Protein AF-A0A7S2JVC6-F1 (afdb_monomer)

pLDDT: mean 73.69, std 21.89, range [36.5, 98.38]

Foldseek 3Di:
DPDWDPDAKDWDFDDDVPHPDTFIWIAGQTPQFKFKAAPVRDDTDTDDHGDTHTHDAQIKIWPRPHDDPDDDPVPIDIDTHHDPCVVVVVVVCVVVVPPDPDDDDDDDDDPPDPVVVQQVVLLVVLLVLCVVPPPDALPDDPVNVCVVCVVPPSLVSHDPVSSVVSSVVVSVVRVVVVVVVVVVVVVVPPPPPPDDDDDDDDDDDDDDDDDDDDDDDDDDDDDDDDDDDDDDDDDDDDDDDDDDDDDDDDDDDDPDDDDDDDDDDDDDDDDDDDDDD

InterPro domains:
  IPR002713 FF domain [PF01846] (121-168)
  IPR002713 FF domain [PS51676] (119-173)
  IPR002713 FF domain [SM00441] (119-173)
  IPR036517 FF domain superfamily [G3DSA:1.10.10.440] (112-189)
  IPR036517 FF domain superfamily [SSF81698] (117-176)

Solvent-accessible surface area (backbone atoms only — not comparable to full-atom values): 18776 Å² total; per-residue (Å²): 129,83,87,69,56,94,51,45,66,48,81,44,81,40,62,55,94,90,48,90,58,78,40,50,22,39,25,24,64,34,84,43,44,31,18,46,20,54,66,86,70,54,78,61,42,77,53,57,72,76,40,80,37,82,57,60,65,60,18,33,37,32,40,55,56,54,72,82,76,93,63,64,77,81,76,43,47,77,48,76,41,76,62,71,58,79,59,54,57,54,54,51,46,64,69,60,62,80,77,74,88,79,89,84,92,80,90,76,94,78,75,81,70,69,53,56,63,52,52,52,52,32,50,52,50,38,52,49,52,53,68,69,38,78,83,67,48,66,84,58,49,71,70,57,49,44,70,74,41,64,82,44,70,55,55,69,66,41,56,74,66,60,51,50,54,57,47,53,56,50,35,52,50,47,52,52,53,56,57,50,60,58,51,57,64,59,65,64,70,75,74,78,82,79,88,83,87,89,89,86,82,90,83,90,82,84,88,87,83,86,80,90,81,87,80,87,87,83,91,75,89,79,80,87,80,89,77,79,83,80,90,77,90,77,91,77,86,89,77,88,74,94,71,89,72,89,73,87,74,81,84,80,88,75,88,76,85,77,78,86,80,89,78,90,85,80,89,78,79,88,78,90,80,87,81,88,132

Radius of gyration: 34.43 Å; Cα contacts (8 Å, |Δi|>4): 201; chains: 1; bounding box: 73×83×84 Å

Sequence (277 aa):
SRGVSQYHCELRVLRPNGDSSLRLCVRDLSMNGTGLKRPDGKAPVHLSKGTDMPVDDGSVLLVPMMLKVAQDTTDRSWLRIDLDGSSLEAANEAAAEGAEAAQNSAEADGGAGATEADTEKNRMKFVELLLNTREVSAGTTYDDARKLLGSAPDWHAVDETTRKECFDIFVEHLCSHESKKKKDKKKGKDKDKGKKSKGKEEEAGAPKAATLATPEPKAHQREDKKRRGRQGSRSADGGSPDRKRKREKKVARRSKSRAGRSASAGEKRRRRRSGSA

Secondary structure (DSSP, 8-state):
-----S--EEEEEE--TT----EEEEEE--SS--EEE-TT-PPPEEPPBTSEEE--TT-EEEESSS--SS--GGG-EEEE----THHHHHHHHHHHTTS------------TTHHHHHHHHHHHHHHHHHHH-TT--TT--HHHHHHHHTTSHHHHTS-HHHHHHHHHHHHHHHHHHHHHHHHHHHHHTTSSSS-----------------------------------------------------------------------------------

Mean predicted aligned error: 21.06 Å

Organism: NCBI:txid1333877

Nearest PDB structures (foldseek):
  4fqg-assembly1_A  TM=8.765E-01  e=4.883E-02  Homo sapiens
  5w7x-assembly2_A  TM=7.810E-01  e=2.073E-01  Homo sapiens
  7abg-assembly1_A4  TM=5.561E-01  e=1.534E-01  Homo sapiens
  5e50-assembly2_B  TM=5.121E-01  e=1.135E-01  Homo sapiens
  8h6e-assembly1_5D  TM=3.538E-01  e=4.750E+00  Homo sapiens

Structure (mmCIF, N/CA/C/O backbone):
data_AF-A0A7S2JVC6-F1
#
_entry.id   AF-A0A7S2JVC6-F1
#
loop_
_atom_site.group_PDB
_atom_site.id
_atom_site.type_symbol
_atom_site.label_atom_id
_atom_site.label_alt_id
_atom_site.label_comp_id
_atom_site.label_asym_id
_atom_site.label_entity_id
_atom_site.label_seq_id
_atom_site.pdbx_PDB_ins_code
_atom_site.Cartn_x
_atom_site.Cartn_y
_atom_site.Cartn_z
_atom_site.occupancy
_atom_site.B_iso_or_equiv
_atom_site.auth_seq_id
_atom_site.auth_comp_id
_atom_site.auth_asym_id
_atom_site.auth_atom_id
_atom_site.pdbx_PDB_model_num
ATOM 1 N N . SER A 1 1 ? -5.550 12.197 -31.234 1.00 54.78 1 SER A N 1
ATOM 2 C CA . SER A 1 1 ? -5.293 11.721 -29.861 1.00 54.78 1 SER A CA 1
ATOM 3 C C . SER A 1 1 ? -4.343 10.534 -29.926 1.00 54.78 1 SER A C 1
ATOM 5 O O . SER A 1 1 ? -4.472 9.705 -30.821 1.00 54.78 1 SER A O 1
ATOM 7 N N . ARG A 1 2 ? -3.333 10.464 -29.050 1.00 59.53 2 ARG A N 1
ATOM 8 C CA . ARG A 1 2 ? -2.547 9.231 -28.882 1.00 59.53 2 ARG A CA 1
ATOM 9 C C . ARG A 1 2 ? -3.472 8.243 -28.170 1.00 59.53 2 ARG A C 1
ATOM 11 O O . ARG A 1 2 ? -3.988 8.583 -27.113 1.00 59.53 2 ARG A O 1
ATOM 18 N N . GLY A 1 3 ? -3.778 7.113 -28.806 1.00 63.97 3 GLY A N 1
ATOM 19 C CA . GLY A 1 3 ? -4.762 6.145 -28.317 1.00 63.97 3 GLY A CA 1
ATOM 20 C C . GLY A 1 3 ? -4.268 5.435 -27.061 1.00 63.97 3 GLY A C 1
ATOM 21 O O . GLY A 1 3 ? -3.694 4.353 -27.149 1.00 63.97 3 GLY A O 1
ATOM 22 N N . VAL A 1 4 ? -4.438 6.073 -25.906 1.00 67.25 4 VAL A N 1
ATOM 23 C CA . VAL A 1 4 ? -4.337 5.408 -24.608 1.00 67.25 4 VAL A CA 1
ATOM 24 C C . VAL A 1 4 ? -5.678 4.729 -24.378 1.00 67.25 4 VAL A C 1
ATOM 26 O O . VAL A 1 4 ? -6.728 5.354 -24.531 1.00 67.25 4 VAL A O 1
ATOM 29 N N . SER A 1 5 ? -5.641 3.430 -24.097 1.00 83.88 5 SER A N 1
ATOM 30 C CA . SER A 1 5 ? -6.852 2.678 -23.792 1.00 83.88 5 SER A CA 1
ATOM 31 C C . SER A 1 5 ? -7.403 3.192 -22.465 1.00 83.88 5 SER A C 1
ATOM 33 O O . SER A 1 5 ? -6.656 3.287 -21.499 1.00 83.88 5 SER A O 1
ATOM 35 N N . GLN A 1 6 ? -8.692 3.524 -22.397 1.00 88.62 6 GLN A N 1
ATOM 36 C CA . GLN A 1 6 ? -9.320 3.908 -21.126 1.00 88.62 6 GLN A CA 1
ATOM 37 C C . GLN A 1 6 ? -9.323 2.735 -20.135 1.00 88.62 6 GLN A C 1
ATOM 39 O O . GLN A 1 6 ? -9.173 2.927 -18.933 1.00 88.62 6 GLN A O 1
ATOM 44 N N . TYR A 1 7 ? -9.437 1.518 -20.668 1.00 93.75 7 TYR A N 1
ATOM 45 C CA . TYR A 1 7 ? -9.392 0.269 -19.921 1.00 93.75 7 TYR A CA 1
ATOM 46 C C . TYR A 1 7 ? -8.221 -0.567 -20.419 1.00 93.75 7 TYR A C 1
ATOM 48 O O . TYR A 1 7 ? -8.067 -0.774 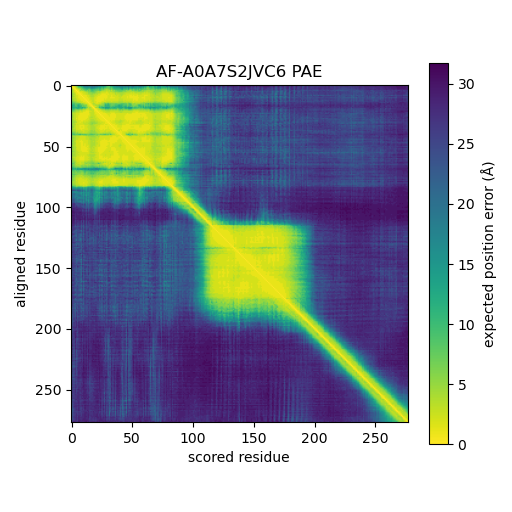-21.629 1.00 93.75 7 TYR A O 1
ATOM 56 N N . HIS A 1 8 ? -7.384 -1.024 -19.491 1.00 95.25 8 HIS A N 1
ATOM 57 C CA . HIS A 1 8 ? -6.208 -1.824 -19.816 1.00 95.25 8 HIS A CA 1
ATOM 58 C C . HIS A 1 8 ? -6.402 -3.296 -19.492 1.00 95.25 8 HIS A C 1
ATOM 60 O O . HIS A 1 8 ? -6.197 -4.144 -20.355 1.00 95.25 8 HIS A O 1
ATOM 66 N N . CYS A 1 9 ? -6.859 -3.595 -18.286 1.00 97.44 9 CYS A N 1
ATOM 67 C CA . CYS A 1 9 ? -7.163 -4.948 -17.867 1.00 97.44 9 CYS A CA 1
ATOM 68 C C . CYS A 1 9 ? -8.361 -4.965 -16.918 1.00 97.44 9 CYS A C 1
ATOM 70 O O . CYS A 1 9 ? -8.701 -3.948 -16.315 1.00 97.44 9 CYS A O 1
ATOM 72 N N . GLU A 1 10 ? -8.978 -6.131 -16.795 1.00 97.62 10 GLU A N 1
ATOM 73 C CA . GLU A 1 10 ? -10.044 -6.440 -15.844 1.00 97.62 10 GLU A CA 1
ATOM 74 C C . GLU A 1 10 ? -9.542 -7.542 -14.903 1.00 97.62 10 GLU A C 1
ATOM 76 O O . GLU A 1 10 ? -8.939 -8.513 -15.366 1.00 97.62 10 GLU A O 1
ATOM 81 N N . LEU A 1 11 ? -9.769 -7.391 -13.597 1.00 97.75 11 LEU A N 1
ATOM 82 C CA . LEU A 1 11 ? -9.528 -8.436 -12.601 1.00 97.75 11 LEU A CA 1
ATOM 83 C C . LEU A 1 11 ? -10.856 -9.121 -12.285 1.00 97.75 11 LEU A C 1
ATOM 85 O O . LEU A 1 11 ? -11.846 -8.451 -11.997 1.00 97.75 11 LEU A O 1
ATOM 89 N N . ARG A 1 12 ? -10.883 -10.449 -12.363 1.00 97.12 12 ARG A N 1
ATOM 90 C CA . ARG A 1 12 ? -12.093 -11.262 -12.212 1.00 97.12 12 ARG A CA 1
ATOM 91 C C . ARG A 1 12 ? -11.812 -12.392 -11.243 1.00 97.12 12 ARG A C 1
ATOM 93 O O . ARG A 1 12 ? -10.822 -13.096 -11.401 1.00 97.12 12 ARG A O 1
ATOM 100 N N . VAL A 1 13 ? -12.695 -12.600 -10.278 1.00 95.44 13 VAL A N 1
ATOM 101 C CA . VAL A 1 13 ? -12.672 -13.811 -9.455 1.00 95.44 13 VAL A CA 1
ATOM 102 C C . VAL A 1 13 ? -13.536 -14.850 -10.158 1.00 95.44 13 VAL A C 1
ATOM 104 O O . VAL A 1 13 ? -14.727 -14.625 -10.368 1.00 95.44 13 VAL A O 1
ATOM 107 N N . LEU A 1 14 ? -12.931 -15.958 -10.573 1.00 94.88 14 LEU A N 1
ATOM 108 C CA . LEU A 1 14 ? -13.610 -17.044 -11.273 1.00 94.88 14 LEU A CA 1
ATOM 109 C C . LEU A 1 14 ? -13.584 -18.312 -10.422 1.00 94.88 14 LEU A C 1
ATOM 111 O O . LEU A 1 14 ? -12.607 -18.584 -9.728 1.00 94.88 14 LEU A O 1
ATOM 115 N N . ARG A 1 15 ? -14.657 -19.100 -10.516 1.00 93.75 15 ARG A N 1
ATOM 116 C CA . ARG A 1 15 ? -14.677 -20.503 -10.092 1.00 93.75 15 ARG A CA 1
ATOM 117 C C . ARG A 1 15 ? -14.423 -21.345 -11.339 1.00 93.75 15 ARG A C 1
ATOM 119 O O . ARG A 1 15 ? -15.280 -21.329 -12.228 1.00 93.75 15 ARG A O 1
ATOM 126 N N . PRO A 1 16 ? -13.259 -21.997 -11.481 1.00 85.62 16 PRO A N 1
ATOM 127 C CA . PRO A 1 16 ? -13.046 -22.944 -12.567 1.00 85.62 16 PRO A CA 1
ATOM 128 C C . PRO A 1 16 ? -14.143 -24.012 -12.509 1.00 85.62 16 PRO A C 1
ATOM 130 O O . PRO A 1 16 ? -14.53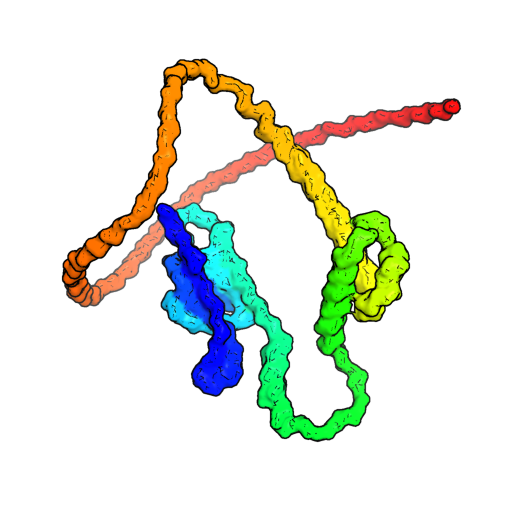9 -24.428 -11.424 1.00 85.62 16 PRO A O 1
ATOM 133 N N . ASN A 1 17 ? -14.682 -24.418 -13.660 1.00 83.38 17 ASN A N 1
ATOM 134 C CA . ASN A 1 17 ? -15.812 -25.346 -13.721 1.00 83.38 17 ASN A CA 1
ATOM 135 C C . ASN A 1 17 ? -15.504 -26.649 -12.960 1.00 83.38 17 ASN A C 1
ATOM 137 O O . ASN A 1 17 ? -14.781 -27.497 -13.474 1.00 83.38 17 ASN A O 1
ATOM 141 N N . GLY A 1 18 ? -16.084 -26.801 -11.767 1.00 79.12 18 GLY A N 1
ATOM 142 C CA . GLY A 1 18 ? -15.952 -27.994 -10.925 1.00 79.12 18 GLY A CA 1
ATOM 143 C C . GLY A 1 18 ? -15.024 -27.841 -9.720 1.00 79.12 18 GLY A C 1
ATOM 144 O O . GLY A 1 18 ? -15.129 -28.650 -8.804 1.00 79.12 18 GLY A O 1
ATOM 145 N N . ASP A 1 19 ? -14.201 -26.792 -9.665 1.00 78.62 19 ASP A N 1
ATOM 146 C CA . ASP A 1 19 ? -13.378 -26.507 -8.491 1.00 78.62 19 ASP A CA 1
ATOM 147 C C . ASP A 1 19 ? -14.115 -25.557 -7.541 1.00 78.62 19 ASP A C 1
ATOM 149 O O . ASP A 1 19 ? -14.641 -24.511 -7.935 1.00 78.62 19 ASP A O 1
ATOM 153 N N . SER A 1 20 ? -14.126 -25.906 -6.255 1.00 82.12 20 SER A N 1
ATOM 154 C CA . SER A 1 20 ? -14.607 -25.033 -5.177 1.00 82.12 20 SER A CA 1
ATOM 155 C C . SER A 1 20 ? -13.683 -23.834 -4.935 1.00 82.12 20 SER A C 1
ATOM 157 O O . SER A 1 20 ? -14.096 -22.861 -4.302 1.00 82.12 20 SER A O 1
ATOM 159 N N . SER A 1 21 ? -12.452 -23.872 -5.457 1.00 87.81 21 SER A N 1
ATOM 160 C CA . SER A 1 21 ? -11.462 -22.820 -5.250 1.00 87.81 21 SER A CA 1
ATOM 161 C C . SER A 1 21 ? -11.773 -21.569 -6.081 1.00 87.81 21 SER A C 1
ATOM 163 O O . SER A 1 21 ? -11.959 -21.601 -7.300 1.00 87.81 21 SER A O 1
ATOM 165 N N . LEU A 1 22 ? -11.837 -20.425 -5.398 1.00 91.06 22 LEU A N 1
ATOM 166 C CA . LEU A 1 22 ? -11.884 -19.118 -6.044 1.00 91.06 22 LEU A CA 1
ATOM 167 C C . LEU A 1 22 ? -10.492 -18.792 -6.584 1.00 91.06 22 LEU A C 1
ATOM 169 O O . LEU A 1 22 ? -9.511 -18.849 -5.846 1.00 91.06 22 LEU A O 1
ATOM 173 N N . ARG A 1 23 ? -10.405 -18.400 -7.856 1.00 93.19 23 ARG A N 1
ATOM 174 C CA . ARG A 1 23 ? -9.146 -17.975 -8.471 1.00 93.19 23 ARG A CA 1
ATOM 175 C C . ARG A 1 23 ? -9.254 -16.560 -9.010 1.00 93.19 23 ARG A C 1
ATOM 177 O O . ARG A 1 23 ? -10.198 -16.237 -9.733 1.00 93.19 23 ARG A O 1
ATOM 184 N N . LEU A 1 24 ? -8.272 -15.720 -8.687 1.00 95.75 24 LEU A N 1
ATOM 185 C CA . LEU A 1 24 ? -8.139 -14.413 -9.315 1.00 95.75 24 LEU A CA 1
ATOM 186 C C . LEU A 1 24 ? -7.552 -14.579 -10.721 1.00 95.75 24 LEU A C 1
ATOM 188 O O . LEU A 1 24 ? -6.507 -15.202 -10.913 1.00 95.75 24 LEU A O 1
ATOM 192 N N . CYS A 1 25 ? -8.225 -13.990 -11.700 1.00 97.31 25 CYS A N 1
ATOM 193 C CA . CYS A 1 25 ? -7.803 -13.942 -13.086 1.00 97.31 25 CYS A CA 1
ATOM 194 C C . CYS A 1 25 ? -7.683 -12.493 -13.568 1.00 97.31 25 CYS A C 1
ATOM 196 O O . CYS A 1 25 ? -8.429 -11.614 -13.142 1.00 97.31 25 CYS A O 1
ATOM 198 N N . VAL A 1 26 ? -6.775 -12.250 -14.509 1.00 98.00 26 VAL A N 1
ATOM 199 C CA . VAL A 1 26 ? -6.609 -10.982 -15.220 1.00 98.00 26 VAL A CA 1
ATOM 200 C C . VAL A 1 26 ? -6.939 -11.159 -16.698 1.00 98.00 26 VAL A C 1
ATOM 202 O O . VAL A 1 26 ? -6.480 -12.100 -17.340 1.00 98.00 26 VAL A O 1
ATOM 205 N N . ARG A 1 27 ? -7.708 -10.233 -17.265 1.00 98.38 27 ARG A N 1
ATOM 206 C CA . ARG A 1 27 ? -8.061 -10.206 -18.687 1.00 98.38 27 ARG A CA 1
ATOM 207 C C . ARG A 1 27 ? -7.552 -8.924 -19.325 1.00 98.38 27 ARG A C 1
ATOM 209 O O . ARG A 1 27 ? -7.905 -7.835 -18.882 1.00 98.38 27 ARG A O 1
ATOM 216 N N . ASP A 1 28 ? -6.748 -9.031 -20.381 1.00 98.06 28 ASP A N 1
ATOM 217 C CA . ASP A 1 28 ? -6.278 -7.856 -21.125 1.00 98.06 28 ASP A CA 1
ATOM 218 C C . ASP A 1 28 ? -7.376 -7.309 -22.048 1.00 98.06 28 ASP A C 1
ATOM 220 O O . ASP A 1 28 ? -7.924 -8.028 -22.887 1.00 98.06 28 ASP A O 1
ATOM 224 N N . LEU A 1 29 ? -7.670 -6.017 -21.914 1.00 97.06 29 LEU A N 1
ATOM 225 C CA . LEU A 1 29 ? -8.600 -5.260 -22.757 1.00 97.06 29 LEU A CA 1
ATOM 226 C C . LEU A 1 29 ? -7.873 -4.184 -23.580 1.00 97.06 29 LEU A C 1
ATOM 228 O O . LEU A 1 29 ? -8.454 -3.590 -24.496 1.00 97.06 29 LEU A O 1
ATOM 232 N N . SER A 1 30 ? -6.596 -3.944 -23.279 1.00 94.88 30 SER A N 1
ATOM 233 C CA . SER A 1 30 ? -5.837 -2.818 -23.797 1.00 94.88 30 SER A CA 1
ATOM 234 C C . SER A 1 30 ? -5.589 -2.904 -25.309 1.00 94.88 30 SER A C 1
ATOM 236 O O . SER A 1 30 ? -5.682 -3.953 -25.956 1.00 94.88 30 SER A O 1
ATOM 238 N N . MET A 1 31 ? -5.280 -1.758 -25.918 1.00 92.56 31 MET A N 1
ATOM 239 C CA . MET A 1 31 ? -4.762 -1.705 -27.292 1.00 92.56 31 MET A CA 1
ATOM 240 C C . MET A 1 31 ? -3.241 -1.905 -27.364 1.00 92.56 31 MET A C 1
ATOM 242 O O . MET A 1 31 ? -2.732 -2.304 -28.406 1.00 92.56 31 MET A O 1
ATOM 246 N N . ASN A 1 32 ? -2.526 -1.615 -26.273 1.00 92.94 32 ASN A N 1
ATOM 247 C CA . ASN A 1 32 ? -1.059 -1.591 -26.212 1.00 92.94 32 ASN A CA 1
ATOM 248 C C . ASN A 1 32 ? -0.467 -2.783 -25.434 1.00 92.94 32 ASN A C 1
ATOM 250 O O . ASN A 1 32 ? 0.715 -2.768 -25.092 1.00 92.94 32 ASN A O 1
ATOM 254 N N . GLY A 1 33 ? -1.279 -3.797 -25.151 1.00 95.38 33 GLY A N 1
ATOM 255 C CA . GLY A 1 33 ? -0.901 -4.970 -24.373 1.00 95.38 33 GLY A CA 1
ATOM 256 C C . GLY A 1 33 ? -0.793 -4.704 -22.870 1.00 95.38 33 GLY A C 1
ATOM 257 O O . GLY A 1 33 ? -0.401 -3.618 -22.421 1.00 95.38 33 GLY A O 1
ATOM 258 N N . THR A 1 34 ? -1.088 -5.748 -22.103 1.00 97.50 34 THR A N 1
ATOM 259 C CA . THR A 1 34 ? -0.829 -5.841 -20.663 1.00 97.50 34 THR A CA 1
ATOM 260 C C . THR A 1 34 ? 0.209 -6.935 -20.426 1.00 97.50 34 THR A C 1
ATOM 262 O O . THR A 1 34 ? 0.103 -8.027 -20.986 1.00 97.50 34 THR A O 1
ATOM 265 N N . GLY A 1 35 ? 1.231 -6.641 -19.622 1.00 97.62 35 GLY A N 1
ATOM 266 C CA . GLY A 1 35 ? 2.239 -7.619 -19.219 1.00 97.62 35 GLY A CA 1
ATOM 267 C C . GLY A 1 35 ? 1.935 -8.182 -17.836 1.00 97.62 35 GLY A C 1
ATOM 268 O O . GLY A 1 35 ? 1.530 -7.429 -16.957 1.00 97.62 35 GLY A O 1
ATOM 269 N N . LEU A 1 36 ? 2.175 -9.472 -17.623 1.00 97.94 36 LEU A N 1
ATOM 270 C CA . LEU A 1 36 ? 2.101 -10.131 -16.319 1.00 97.94 36 LEU A CA 1
ATOM 271 C C . LEU A 1 36 ? 3.488 -10.659 -15.948 1.00 97.94 36 LEU A C 1
ATOM 273 O O . LEU A 1 36 ? 4.041 -11.523 -16.629 1.00 97.94 36 LEU A O 1
ATOM 277 N N . LYS A 1 37 ? 4.060 -10.130 -14.870 1.00 97.81 37 LYS A N 1
ATOM 278 C CA . LYS A 1 37 ? 5.278 -10.641 -14.247 1.00 97.81 37 LYS A CA 1
ATOM 279 C C . LYS A 1 37 ? 4.891 -11.567 -13.101 1.00 97.81 37 LYS A C 1
ATOM 281 O O . LYS A 1 37 ? 4.226 -11.132 -12.166 1.00 97.81 37 LYS A O 1
ATOM 286 N N . ARG A 1 38 ? 5.317 -12.824 -13.184 1.00 96.56 38 ARG A N 1
ATOM 287 C CA . ARG A 1 38 ? 5.120 -13.819 -12.126 1.00 96.56 38 ARG A CA 1
ATOM 288 C C . ARG A 1 38 ? 6.097 -13.588 -10.961 1.00 96.56 38 ARG A C 1
ATOM 290 O O . ARG A 1 38 ? 7.141 -12.955 -11.165 1.00 96.56 38 ARG A O 1
ATOM 297 N N . PRO A 1 39 ? 5.795 -14.119 -9.763 1.00 94.50 39 PRO A N 1
ATOM 298 C CA . PRO A 1 39 ? 6.681 -14.026 -8.598 1.00 94.50 39 PRO A CA 1
ATOM 299 C C . PRO A 1 39 ? 8.045 -14.705 -8.814 1.00 94.50 39 PRO A C 1
ATOM 301 O O . PRO A 1 39 ? 9.009 -14.376 -8.132 1.00 94.50 39 PRO A O 1
ATOM 304 N N . ASP A 1 40 ? 8.174 -15.572 -9.827 1.00 93.75 40 ASP A N 1
ATOM 305 C CA . ASP A 1 40 ? 9.438 -16.205 -10.237 1.00 93.75 40 ASP A CA 1
ATOM 306 C C . ASP A 1 40 ? 10.515 -15.221 -10.741 1.00 93.75 40 ASP A C 1
ATOM 308 O O . ASP A 1 40 ? 11.625 -15.625 -11.092 1.00 93.75 40 ASP A O 1
ATOM 312 N N . GLY A 1 41 ? 10.197 -13.925 -10.802 1.00 87.56 41 GLY A N 1
ATOM 313 C CA . GLY A 1 41 ? 11.139 -12.862 -11.120 1.00 87.56 41 GLY A CA 1
ATOM 314 C C . GLY A 1 41 ? 11.460 -12.734 -12.608 1.00 87.56 41 GLY A C 1
ATOM 315 O O . GLY A 1 41 ? 12.247 -11.855 -12.973 1.00 87.56 41 GLY A O 1
ATOM 316 N N . LYS A 1 42 ? 10.842 -13.543 -13.481 1.00 93.19 42 LYS A N 1
ATOM 317 C CA . LYS A 1 42 ? 11.079 -13.493 -14.930 1.00 93.19 42 LYS A CA 1
ATOM 318 C C . LYS A 1 42 ? 10.571 -12.189 -15.552 1.00 93.19 42 LYS A C 1
ATOM 320 O O . LYS A 1 42 ? 9.861 -11.396 -14.934 1.00 93.19 42 LYS A O 1
ATOM 325 N N . ALA A 1 43 ? 10.975 -11.926 -16.795 1.00 95.19 43 ALA A N 1
ATOM 326 C CA . ALA A 1 43 ? 10.476 -10.773 -17.539 1.00 95.19 43 ALA A CA 1
ATOM 327 C C . ALA A 1 43 ? 8.940 -10.853 -17.713 1.00 95.19 43 ALA A C 1
ATOM 329 O O . ALA A 1 43 ? 8.417 -11.959 -17.864 1.00 95.19 43 ALA A O 1
ATOM 330 N N . PRO A 1 44 ? 8.214 -9.715 -17.718 1.00 96.94 44 PRO A N 1
ATOM 331 C CA . PRO A 1 44 ? 6.765 -9.713 -17.910 1.00 96.94 44 PRO A CA 1
ATOM 332 C C . PRO A 1 44 ? 6.353 -10.409 -19.214 1.00 96.94 44 PRO A C 1
ATOM 334 O O . PRO A 1 44 ? 6.885 -10.098 -20.283 1.00 96.94 44 PRO A O 1
ATOM 337 N N . VAL A 1 45 ? 5.380 -11.314 -19.127 1.00 97.31 45 VAL A N 1
ATOM 338 C CA . VAL A 1 45 ? 4.810 -12.048 -20.263 1.00 97.31 45 VAL A CA 1
ATOM 339 C C . VAL A 1 45 ? 3.600 -11.291 -20.802 1.00 97.31 45 VAL A C 1
ATOM 341 O O . VAL A 1 45 ? 2.773 -10.813 -20.031 1.00 97.31 45 VAL A O 1
ATOM 344 N N . HIS A 1 46 ? 3.487 -11.171 -22.125 1.00 97.69 46 HIS A N 1
ATOM 345 C CA . HIS A 1 46 ? 2.352 -10.506 -22.765 1.00 97.69 46 HIS A CA 1
ATOM 346 C C . HIS A 1 46 ? 1.082 -11.351 -22.626 1.00 97.69 46 HIS A C 1
ATOM 348 O O . HIS A 1 46 ? 1.070 -12.518 -23.019 1.00 97.69 46 HIS A O 1
ATOM 354 N N . LEU A 1 47 ? 0.011 -10.763 -22.094 1.00 97.75 47 LEU A N 1
ATOM 355 C CA . LEU A 1 47 ? -1.278 -11.437 -21.964 1.00 97.75 47 LEU A CA 1
ATOM 356 C C . LEU A 1 47 ? -2.009 -11.513 -23.308 1.00 97.75 47 LEU A C 1
ATOM 358 O O . LEU A 1 47 ? -1.923 -10.611 -24.141 1.00 97.75 47 LEU A O 1
ATOM 362 N N . SER A 1 48 ? -2.757 -12.594 -23.522 1.00 97.62 48 SER A N 1
ATOM 363 C CA . SER A 1 48 ? -3.637 -12.706 -24.688 1.00 97.62 48 SER A CA 1
ATOM 364 C C . SER A 1 48 ? -4.895 -11.866 -24.470 1.00 97.62 48 SER A C 1
ATOM 366 O O . SER A 1 48 ? -5.577 -12.003 -23.453 1.00 97.62 48 SER A O 1
ATOM 368 N N . LYS A 1 49 ? -5.219 -10.998 -25.433 1.00 97.31 49 LYS A N 1
ATOM 369 C CA . LYS A 1 49 ? -6.372 -10.095 -25.339 1.00 97.31 49 LYS A CA 1
ATOM 370 C C . LYS A 1 49 ? -7.680 -10.875 -25.173 1.00 97.31 49 LYS A C 1
ATOM 372 O O . LYS A 1 49 ? -7.946 -11.811 -25.922 1.00 97.31 49 LYS A O 1
ATOM 377 N N . GLY A 1 50 ? -8.503 -10.470 -24.207 1.00 97.31 50 GLY A N 1
ATOM 378 C CA . GLY A 1 50 ? -9.816 -11.062 -23.932 1.00 97.31 50 GLY A CA 1
ATOM 379 C C . GLY A 1 50 ? -9.794 -12.453 -23.286 1.00 97.31 50 GLY A C 1
ATOM 380 O O . GLY A 1 50 ? -10.861 -13.019 -23.071 1.00 97.31 50 GLY A O 1
ATOM 381 N N . THR A 1 51 ? -8.618 -12.998 -22.965 1.00 98.00 51 THR A N 1
ATOM 382 C CA . THR A 1 51 ? -8.472 -14.318 -22.330 1.00 98.00 51 THR A CA 1
ATOM 383 C C . THR A 1 51 ? -8.199 -14.164 -20.836 1.00 98.00 51 THR A C 1
ATOM 385 O O . THR A 1 51 ? -7.413 -13.302 -20.447 1.00 98.00 51 THR A O 1
ATOM 388 N N . ASP A 1 52 ? -8.829 -14.997 -20.003 1.00 97.56 52 ASP A N 1
ATOM 389 C CA . ASP A 1 52 ? -8.621 -14.981 -18.551 1.00 97.56 52 ASP A CA 1
ATOM 390 C C . ASP A 1 52 ? -7.298 -15.680 -18.164 1.00 97.56 52 ASP A C 1
ATOM 392 O O . ASP A 1 52 ? -7.132 -16.892 -18.279 1.00 97.56 52 ASP A O 1
ATOM 396 N N . MET A 1 53 ? -6.351 -14.848 -17.736 1.00 97.44 53 MET A N 1
ATOM 397 C CA . MET A 1 53 ? -5.074 -15.069 -17.048 1.00 97.44 53 MET A CA 1
ATOM 398 C C . MET A 1 53 ? -5.123 -15.493 -15.576 1.00 97.44 53 MET A C 1
ATOM 400 O O . MET A 1 53 ? -5.276 -14.557 -14.805 1.00 97.44 53 MET A O 1
ATOM 404 N N . PRO A 1 54 ? -4.966 -16.746 -15.094 1.00 96.25 54 PRO A N 1
ATOM 405 C CA . PRO A 1 54 ? -4.780 -16.953 -13.654 1.00 96.25 54 PRO A CA 1
ATOM 406 C C . PRO A 1 54 ? -3.593 -16.133 -13.131 1.00 96.25 54 PRO A C 1
ATOM 408 O O . PRO A 1 54 ? -2.536 -16.079 -13.770 1.00 96.25 54 PRO A O 1
ATOM 411 N N . VAL A 1 55 ? -3.800 -15.484 -11.988 1.00 96.56 55 VAL A N 1
ATOM 412 C CA . VAL A 1 55 ? -2.815 -14.640 -11.309 1.00 96.56 55 VAL A CA 1
ATOM 413 C C . VAL A 1 55 ? -2.413 -15.308 -10.003 1.00 96.56 55 VAL A C 1
ATOM 415 O O . VAL A 1 55 ? -3.275 -15.672 -9.207 1.00 96.56 55 VAL A O 1
ATOM 418 N N . ASP A 1 56 ? -1.108 -15.448 -9.798 1.00 95.44 56 ASP A N 1
ATOM 419 C CA . ASP A 1 56 ? -0.538 -15.963 -8.555 1.00 95.44 56 ASP A CA 1
ATOM 420 C C . ASP A 1 56 ? -0.261 -14.806 -7.581 1.00 95.44 56 ASP A C 1
ATOM 422 O O . ASP A 1 56 ? -0.070 -13.662 -8.013 1.00 95.44 56 ASP A O 1
ATOM 426 N N . ASP A 1 57 ? -0.197 -15.099 -6.284 1.00 94.50 57 ASP A N 1
ATOM 427 C CA . ASP A 1 57 ? 0.198 -14.118 -5.271 1.00 94.50 57 ASP A CA 1
ATOM 428 C C . ASP A 1 57 ? 1.589 -13.513 -5.561 1.00 94.50 57 ASP A C 1
ATOM 430 O O . ASP A 1 57 ? 2.476 -14.159 -6.130 1.00 94.50 57 ASP A O 1
ATOM 434 N N . GLY A 1 58 ? 1.757 -12.230 -5.244 1.00 94.94 58 GLY A N 1
ATOM 435 C CA . GLY A 1 58 ? 2.964 -11.454 -5.524 1.00 94.94 58 GLY A CA 1
ATOM 436 C C . GLY A 1 58 ? 3.200 -11.137 -7.008 1.00 94.94 58 GLY A C 1
ATOM 437 O O . GLY A 1 58 ? 4.258 -10.608 -7.369 1.00 94.94 58 GLY A O 1
ATOM 438 N N . SER A 1 59 ? 2.252 -11.446 -7.898 1.00 97.50 59 SER A N 1
ATOM 439 C CA . SER A 1 59 ? 2.354 -11.095 -9.319 1.00 97.50 59 SER A CA 1
ATOM 440 C C . SER A 1 59 ? 2.323 -9.579 -9.541 1.00 97.50 59 SER A C 1
ATOM 442 O O . SER A 1 59 ? 1.715 -8.822 -8.787 1.00 97.50 59 SER A O 1
ATOM 444 N N . VAL A 1 60 ? 2.944 -9.109 -10.628 1.00 97.81 60 VAL A N 1
ATOM 445 C CA . VAL A 1 60 ? 2.980 -7.682 -10.984 1.00 97.81 60 VAL A CA 1
ATOM 446 C C . VAL A 1 60 ? 2.496 -7.460 -12.415 1.00 97.81 60 VAL A C 1
ATOM 448 O O . VAL A 1 60 ? 3.049 -8.016 -13.364 1.00 97.81 60 VAL A O 1
ATOM 451 N N . LEU A 1 61 ? 1.491 -6.606 -12.595 1.00 97.88 61 LEU A N 1
ATOM 452 C CA . LEU A 1 61 ? 1.000 -6.180 -13.903 1.00 97.88 61 LEU A CA 1
ATOM 453 C C . LEU A 1 61 ? 1.783 -4.971 -14.417 1.00 97.88 61 LEU A C 1
ATOM 455 O O . LEU A 1 61 ? 2.033 -4.020 -13.680 1.00 97.88 61 LEU A O 1
ATOM 459 N N . LEU A 1 62 ? 2.130 -4.993 -15.703 1.00 97.00 62 LEU A N 1
ATOM 460 C CA . LEU A 1 62 ? 2.804 -3.916 -16.423 1.00 97.00 62 LEU A CA 1
ATOM 461 C C . LEU A 1 62 ? 1.859 -3.288 -17.451 1.00 97.00 62 LEU A C 1
ATOM 463 O O . LEU A 1 62 ? 1.437 -3.960 -18.398 1.00 97.00 62 LEU A O 1
ATOM 467 N N . VAL A 1 63 ? 1.581 -1.989 -17.303 1.00 95.19 63 VAL A N 1
ATOM 468 C CA . VAL A 1 63 ? 0.564 -1.281 -18.091 1.00 95.19 63 VAL A CA 1
ATOM 469 C C . VAL A 1 63 ? 1.039 0.123 -18.516 1.00 95.19 63 VAL A C 1
ATOM 471 O O . VAL A 1 63 ? 1.436 0.900 -17.653 1.00 95.19 63 VAL A O 1
ATOM 474 N N . PRO A 1 64 ? 0.954 0.512 -19.808 1.00 92.81 64 PRO A N 1
ATOM 475 C CA . PRO A 1 64 ? 0.901 -0.359 -20.985 1.00 92.81 64 PRO A CA 1
ATOM 476 C C . PRO A 1 64 ? 2.213 -1.134 -21.168 1.00 92.81 64 PRO A C 1
ATOM 478 O O . PRO A 1 64 ? 3.299 -0.636 -20.865 1.00 92.81 64 PRO A O 1
ATOM 481 N N . MET A 1 65 ? 2.133 -2.335 -21.739 1.00 91.69 65 MET A N 1
ATOM 482 C CA . MET A 1 65 ? 3.325 -3.139 -22.015 1.00 91.69 65 MET A CA 1
ATOM 483 C C . MET A 1 65 ? 4.124 -2.599 -23.209 1.00 91.69 65 MET A C 1
ATOM 485 O O . MET A 1 65 ? 5.354 -2.496 -23.148 1.00 91.69 65 MET A O 1
ATOM 489 N N . MET A 1 66 ? 3.439 -2.229 -24.293 1.00 88.62 66 MET A N 1
ATOM 490 C CA . MET A 1 66 ? 4.055 -1.666 -25.493 1.00 88.62 66 MET A CA 1
ATOM 491 C C . MET A 1 66 ? 3.927 -0.145 -25.499 1.00 88.62 66 MET A C 1
ATOM 493 O O . MET A 1 66 ? 2.834 0.414 -25.457 1.00 88.62 66 MET A O 1
ATOM 497 N N . LEU A 1 67 ? 5.064 0.537 -25.605 1.00 86.69 67 LEU A N 1
ATOM 498 C CA . LEU A 1 67 ? 5.109 1.982 -25.793 1.00 86.69 67 LEU A CA 1
ATOM 499 C C . LEU A 1 67 ? 5.317 2.286 -27.272 1.00 86.69 67 LEU A C 1
ATOM 501 O O . LEU A 1 67 ? 6.229 1.750 -27.906 1.00 86.69 67 LEU A O 1
ATOM 505 N N . LYS A 1 68 ? 4.487 3.161 -27.838 1.00 81.75 68 LYS A N 1
ATOM 506 C CA . LYS A 1 68 ? 4.640 3.574 -29.233 1.00 81.75 68 LYS A CA 1
ATOM 507 C C . LYS A 1 68 ? 5.704 4.673 -29.315 1.00 81.75 68 LYS A C 1
ATOM 509 O O . LYS A 1 68 ? 5.406 5.810 -28.992 1.00 81.75 68 LYS A O 1
ATOM 514 N N . VAL A 1 69 ? 6.909 4.291 -29.752 1.00 74.25 69 VAL A N 1
ATOM 515 C CA . VAL A 1 69 ? 8.095 5.106 -30.117 1.00 74.25 69 VAL A CA 1
ATOM 516 C C . VAL A 1 69 ? 8.441 6.270 -29.170 1.00 74.25 69 VAL A C 1
ATOM 518 O O . VAL A 1 69 ? 7.755 7.284 -29.122 1.00 74.25 69 VAL A O 1
ATOM 521 N N . ALA A 1 70 ? 9.612 6.152 -28.530 1.00 67.44 70 ALA A N 1
ATOM 522 C CA . ALA A 1 70 ? 10.293 7.192 -27.743 1.00 67.44 70 ALA A CA 1
ATOM 523 C C . ALA A 1 70 ? 9.511 7.739 -26.536 1.00 67.44 70 ALA A C 1
ATOM 525 O O . ALA A 1 70 ? 9.696 8.888 -26.147 1.00 67.44 70 ALA A O 1
ATOM 526 N N . GLN A 1 71 ? 8.647 6.916 -25.946 1.00 78.44 71 GLN A N 1
ATOM 527 C CA . GLN A 1 71 ? 8.052 7.215 -24.651 1.00 78.44 71 GLN A CA 1
ATOM 528 C C . GLN A 1 71 ? 8.944 6.644 -23.545 1.00 78.44 71 GLN A C 1
ATOM 530 O O . GLN A 1 71 ? 9.445 5.520 -23.672 1.00 78.44 71 GLN A O 1
ATOM 535 N N . ASP A 1 72 ? 9.163 7.431 -22.496 1.00 81.06 72 ASP A N 1
ATOM 536 C CA . ASP A 1 72 ? 10.033 7.045 -21.393 1.00 81.06 72 ASP A CA 1
ATOM 537 C C . ASP A 1 72 ? 9.432 5.869 -20.617 1.00 81.06 72 ASP A C 1
ATOM 539 O O . ASP A 1 72 ? 8.217 5.724 -20.468 1.00 81.06 72 ASP A O 1
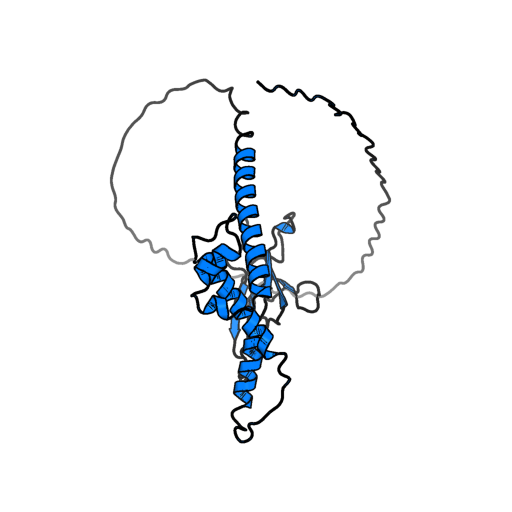ATOM 543 N N . THR A 1 73 ? 10.294 4.999 -20.091 1.00 81.25 73 THR A N 1
ATOM 544 C CA . THR A 1 73 ? 9.874 3.839 -19.286 1.00 81.25 73 THR A CA 1
ATOM 545 C C . THR A 1 73 ? 9.149 4.235 -18.001 1.00 81.25 73 THR A C 1
ATOM 547 O 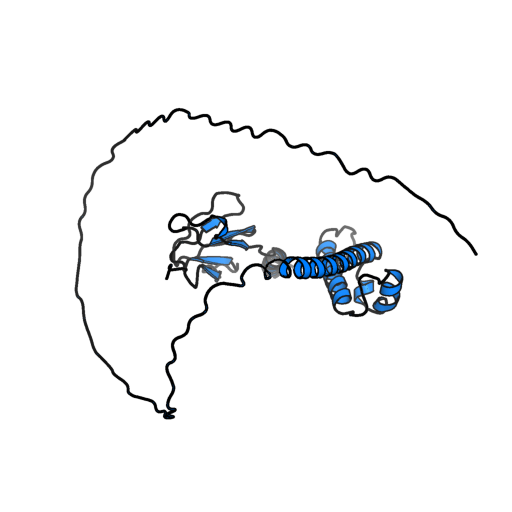O . THR A 1 73 ? 8.473 3.396 -17.414 1.00 81.25 73 THR A O 1
ATOM 550 N N . THR A 1 74 ? 9.280 5.494 -17.574 1.00 84.81 74 THR A N 1
ATOM 551 C CA . THR A 1 74 ? 8.574 6.089 -16.431 1.00 84.81 74 THR A CA 1
ATOM 552 C C . THR A 1 74 ? 7.071 6.202 -16.647 1.00 84.81 74 THR A C 1
ATOM 554 O O . THR A 1 74 ? 6.330 6.275 -15.675 1.00 84.81 74 THR A O 1
ATOM 557 N N . ASP A 1 75 ? 6.616 6.174 -17.900 1.00 85.50 75 ASP A N 1
ATOM 558 C CA . ASP A 1 75 ? 5.193 6.257 -18.232 1.00 85.50 75 ASP A CA 1
ATOM 559 C C . ASP A 1 75 ? 4.488 4.896 -18.128 1.00 85.50 75 ASP A C 1
ATOM 561 O O . ASP A 1 75 ? 3.301 4.777 -18.437 1.00 85.50 75 ASP A O 1
ATOM 565 N N . ARG A 1 76 ? 5.218 3.849 -17.722 1.00 90.69 76 ARG A N 1
ATOM 566 C CA . ARG A 1 76 ? 4.645 2.541 -17.416 1.00 90.69 76 ARG A CA 1
ATOM 567 C C . ARG A 1 76 ? 4.299 2.467 -15.941 1.00 90.69 76 ARG A C 1
ATOM 569 O O . ARG A 1 76 ? 5.144 2.701 -15.079 1.00 90.69 76 ARG A O 1
ATOM 576 N N . SER A 1 77 ? 3.075 2.059 -15.662 1.00 93.62 77 SER A N 1
ATOM 577 C CA . SER A 1 77 ? 2.626 1.732 -14.319 1.00 93.62 77 SER A CA 1
ATOM 578 C C . SER A 1 77 ? 2.857 0.252 -14.038 1.00 93.62 77 SER A C 1
ATOM 580 O O . SER A 1 77 ? 2.645 -0.606 -14.901 1.00 93.62 77 SER A O 1
ATOM 582 N N . TRP A 1 78 ? 3.289 -0.027 -12.812 1.00 95.81 78 TRP A N 1
ATOM 583 C CA . TRP A 1 78 ? 3.415 -1.371 -12.266 1.00 95.81 78 TRP A CA 1
ATOM 584 C C . TRP A 1 78 ? 2.390 -1.523 -11.147 1.00 95.81 78 TRP A C 1
ATOM 586 O O . TRP A 1 78 ? 2.349 -0.689 -10.244 1.00 95.81 78 TRP A O 1
ATOM 596 N N . LEU A 1 79 ? 1.558 -2.557 -11.221 1.00 97.06 79 LEU A N 1
ATOM 597 C CA . LEU A 1 79 ? 0.533 -2.855 -10.222 1.00 97.06 79 LEU A CA 1
ATOM 598 C C . LEU A 1 79 ? 0.868 -4.204 -9.596 1.00 97.06 79 LEU A C 1
ATOM 600 O O . LEU A 1 79 ? 0.839 -5.219 -10.288 1.00 97.06 79 LEU A O 1
ATOM 604 N N . ARG A 1 80 ? 1.232 -4.210 -8.316 1.00 96.31 80 ARG A N 1
ATOM 605 C CA . ARG A 1 80 ? 1.493 -5.437 -7.563 1.00 96.31 80 ARG A CA 1
ATOM 606 C C . ARG A 1 80 ? 0.176 -5.993 -7.028 1.00 96.31 80 ARG A C 1
ATOM 608 O O . ARG A 1 80 ? -0.687 -5.224 -6.615 1.00 96.31 80 ARG A O 1
ATOM 615 N N . ILE A 1 81 ? 0.032 -7.308 -7.094 1.00 96.06 81 ILE A N 1
ATOM 616 C CA . ILE A 1 81 ? -1.115 -8.049 -6.590 1.00 96.06 81 ILE A CA 1
ATOM 617 C C . ILE A 1 81 ? -0.607 -8.872 -5.418 1.00 96.06 81 ILE A C 1
ATOM 619 O O . ILE A 1 81 ? 0.191 -9.782 -5.619 1.00 96.06 81 ILE A O 1
ATOM 623 N N . ASP A 1 82 ? -1.068 -8.517 -4.227 1.00 93.88 82 ASP A N 1
ATOM 624 C CA . ASP A 1 82 ? -0.849 -9.276 -3.005 1.00 93.88 82 ASP A CA 1
ATOM 625 C C . ASP A 1 82 ? -2.210 -9.865 -2.609 1.00 93.88 82 ASP A C 1
ATOM 627 O O . ASP A 1 82 ? -3.193 -9.141 -2.428 1.00 93.88 82 ASP A O 1
ATOM 631 N N . LEU A 1 83 ? -2.293 -11.190 -2.608 1.00 90.69 83 LEU A N 1
ATOM 632 C CA . LEU A 1 83 ? -3.447 -11.949 -2.164 1.00 90.69 83 LEU A CA 1
ATOM 633 C C . LEU A 1 83 ? -3.188 -12.289 -0.705 1.00 90.69 83 LEU A C 1
ATOM 635 O O . LEU A 1 83 ? -2.314 -13.100 -0.414 1.00 90.69 83 LEU A O 1
ATOM 639 N N . ASP A 1 84 ? -3.939 -11.675 0.206 1.00 84.31 84 ASP A N 1
ATOM 640 C CA . ASP A 1 84 ? -3.859 -12.009 1.625 1.00 84.31 84 ASP A CA 1
ATOM 641 C C . ASP A 1 84 ? -4.185 -13.501 1.811 1.00 84.31 84 ASP A C 1
ATOM 643 O O . ASP A 1 84 ? -5.344 -13.931 1.805 1.00 84.31 84 ASP A O 1
ATOM 647 N N . GLY A 1 85 ? -3.130 -14.310 1.951 1.00 62.59 85 GLY A N 1
ATOM 648 C CA . GLY A 1 85 ? -3.211 -15.757 2.160 1.00 62.59 85 GLY A CA 1
ATOM 649 C C . GLY A 1 85 ? -3.979 -16.132 3.428 1.00 62.59 85 GLY A C 1
ATOM 650 O O . GLY A 1 85 ? -4.458 -17.257 3.547 1.00 62.59 85 GLY A O 1
ATOM 651 N N . SER A 1 86 ? -4.197 -15.167 4.323 1.00 55.31 86 SER A N 1
ATOM 652 C CA . SER A 1 86 ? -5.027 -15.304 5.519 1.00 55.31 86 SER A CA 1
ATOM 653 C C . SER A 1 86 ? -6.486 -15.669 5.218 1.00 55.31 86 SER A C 1
ATOM 655 O O . SER A 1 86 ? -7.149 -16.233 6.083 1.00 55.31 86 SER A O 1
ATOM 657 N N . SER A 1 87 ? -6.995 -15.427 4.002 1.00 51.00 87 SER A N 1
ATOM 658 C CA . SER A 1 87 ? -8.360 -15.831 3.629 1.00 51.00 87 SER A CA 1
ATOM 659 C C . SER A 1 87 ? -8.443 -17.144 2.840 1.00 51.00 87 SER A C 1
ATOM 661 O O . SER A 1 87 ? -9.535 -17.705 2.741 1.00 51.00 87 SER A O 1
ATOM 663 N N . LEU A 1 88 ? -7.346 -17.627 2.249 1.00 49.03 88 LEU A N 1
ATOM 664 C CA . LEU A 1 88 ? -7.340 -18.856 1.439 1.00 49.03 88 LEU A CA 1
ATOM 665 C C . LEU A 1 88 ? -7.042 -20.099 2.282 1.00 49.03 88 LEU A C 1
ATOM 667 O O . LEU A 1 88 ? -7.675 -21.127 2.054 1.00 49.03 88 LEU A O 1
ATOM 671 N N . GLU A 1 89 ? -6.173 -19.983 3.290 1.00 52.56 89 GLU A N 1
ATOM 672 C CA . GLU A 1 89 ? -5.968 -21.036 4.297 1.00 52.56 89 GLU A CA 1
ATOM 673 C C . GLU A 1 89 ? -7.264 -21.266 5.094 1.00 52.56 89 GLU A C 1
ATOM 675 O O . GLU A 1 89 ? -7.742 -22.392 5.160 1.00 52.56 89 GLU A O 1
ATOM 680 N N . ALA A 1 90 ? -7.941 -20.196 5.534 1.00 52.59 90 ALA A N 1
ATOM 681 C CA . ALA A 1 90 ? -9.225 -20.291 6.240 1.00 52.59 90 ALA A CA 1
ATOM 682 C C . ALA A 1 90 ? -10.368 -20.872 5.380 1.00 52.59 90 ALA A C 1
ATOM 684 O O . ALA A 1 90 ? -11.266 -21.535 5.895 1.00 52.59 90 ALA A O 1
ATOM 685 N N . ALA A 1 91 ? -10.362 -20.639 4.061 1.00 53.47 91 ALA A N 1
ATOM 686 C CA . ALA A 1 91 ? -11.374 -21.194 3.158 1.00 53.47 91 ALA A CA 1
ATOM 687 C C . ALA A 1 91 ? -11.114 -22.670 2.801 1.00 53.47 91 ALA A C 1
ATOM 689 O O . ALA A 1 91 ? -12.069 -23.403 2.541 1.00 53.47 91 ALA A O 1
ATOM 690 N N . ASN A 1 92 ? -9.849 -23.109 2.798 1.00 51.62 92 ASN A N 1
ATOM 691 C CA . ASN A 1 92 ? -9.490 -24.520 2.643 1.00 51.62 92 ASN A CA 1
ATOM 692 C C . ASN A 1 92 ? -9.655 -25.303 3.955 1.00 51.62 92 ASN A C 1
ATOM 694 O O . ASN A 1 92 ? -10.128 -26.436 3.900 1.00 51.62 92 ASN A O 1
ATOM 698 N N . GLU A 1 93 ? -9.369 -24.706 5.117 1.00 53.31 93 GLU A N 1
ATOM 699 C CA . GLU A 1 93 ? -9.700 -25.295 6.424 1.00 53.31 93 GLU A CA 1
ATOM 700 C C . GLU A 1 93 ? -11.215 -25.423 6.604 1.00 53.31 93 GLU A C 1
ATOM 702 O O . GLU A 1 93 ? -11.687 -26.504 6.933 1.00 53.31 93 GLU A O 1
ATOM 707 N N . ALA A 1 94 ? -12.017 -24.415 6.239 1.00 52.25 94 ALA A N 1
ATOM 708 C CA . ALA A 1 94 ? -13.481 -24.516 6.306 1.00 52.25 94 ALA A CA 1
ATOM 709 C C . ALA A 1 94 ? -14.089 -25.563 5.343 1.00 52.25 94 ALA A C 1
ATOM 711 O O . ALA A 1 94 ? -15.227 -25.992 5.538 1.00 52.25 94 ALA A O 1
ATOM 712 N N . ALA A 1 95 ? -13.357 -25.985 4.304 1.00 52.03 95 ALA A N 1
ATOM 713 C CA . ALA A 1 95 ? -13.762 -27.079 3.418 1.00 52.03 95 ALA A CA 1
ATOM 714 C C . ALA A 1 95 ? -13.292 -28.464 3.912 1.00 52.03 95 ALA A C 1
ATOM 716 O O . ALA A 1 95 ? -13.869 -29.472 3.503 1.00 52.03 95 ALA A O 1
ATOM 717 N N . ALA A 1 96 ? -12.287 -28.520 4.794 1.00 48.22 96 ALA A N 1
ATOM 718 C CA . ALA A 1 96 ? -11.757 -29.748 5.390 1.00 48.22 96 ALA A CA 1
ATOM 719 C C . ALA A 1 96 ? -12.316 -30.036 6.804 1.00 48.22 96 ALA A C 1
ATOM 721 O O . ALA A 1 96 ? -12.476 -31.198 7.168 1.00 48.22 96 ALA A O 1
ATOM 722 N N . GLU A 1 97 ? -12.709 -29.017 7.574 1.00 46.84 97 GLU A N 1
ATOM 723 C CA . GLU A 1 97 ? -13.249 -29.144 8.942 1.00 46.84 97 GLU A CA 1
ATOM 724 C C . GLU A 1 97 ? -14.746 -29.502 9.012 1.00 46.84 97 GLU A C 1
ATOM 726 O O . GLU A 1 97 ? -15.325 -29.614 10.091 1.00 46.84 97 GLU A O 1
ATOM 731 N N . GLY A 1 98 ? -15.391 -29.777 7.876 1.00 41.81 98 GLY A N 1
ATOM 732 C CA . GLY A 1 98 ? -16.741 -30.348 7.846 1.00 41.81 98 GLY A CA 1
ATOM 733 C C . GLY A 1 98 ? -16.825 -31.833 8.236 1.00 41.81 98 GLY A C 1
ATOM 734 O O . GLY A 1 98 ? -17.921 -32.390 8.175 1.00 41.81 98 GLY A O 1
ATOM 735 N N . ALA A 1 99 ? -15.710 -32.490 8.591 1.00 43.72 99 ALA A N 1
ATOM 736 C CA . ALA A 1 99 ? -15.677 -33.940 8.807 1.00 43.72 99 ALA A CA 1
ATOM 737 C C . ALA A 1 99 ? -15.160 -34.430 10.172 1.00 43.72 99 ALA A C 1
ATOM 739 O O . ALA A 1 99 ? -15.509 -35.549 10.526 1.00 43.72 99 ALA A O 1
ATOM 740 N N . GLU A 1 100 ? -14.419 -33.659 10.975 1.00 41.72 100 GLU A N 1
ATOM 741 C CA . GLU A 1 100 ? -13.910 -34.170 12.264 1.00 41.72 100 GLU A CA 1
ATOM 742 C C . GLU A 1 100 ? -13.930 -33.120 13.380 1.00 41.72 100 GLU A C 1
ATOM 744 O O . GLU A 1 100 ? -12.908 -32.648 13.866 1.00 41.72 100 GLU A O 1
ATOM 749 N N . ALA A 1 101 ? -15.135 -32.789 13.841 1.00 42.56 101 ALA A N 1
ATOM 750 C CA . ALA A 1 101 ? -15.333 -32.150 15.135 1.00 42.56 101 ALA A CA 1
ATOM 751 C C . ALA A 1 101 ? -15.720 -33.208 16.178 1.00 42.56 101 ALA A C 1
ATOM 753 O O . ALA A 1 101 ? -16.904 -33.496 16.343 1.00 42.56 101 ALA A O 1
ATOM 754 N N . ALA A 1 102 ? -14.741 -33.767 16.896 1.00 47.91 102 ALA A N 1
ATOM 755 C CA . ALA A 1 102 ? -14.932 -34.249 18.267 1.00 47.91 102 ALA A CA 1
ATOM 756 C C . ALA A 1 102 ? -13.595 -34.603 18.946 1.00 47.91 102 ALA A C 1
ATOM 758 O O . ALA A 1 102 ? -12.918 -35.533 18.532 1.00 47.91 102 ALA A O 1
ATOM 759 N N . GLN A 1 103 ? -13.340 -33.937 20.081 1.00 46.22 103 GLN A N 1
ATOM 760 C CA . GLN A 1 103 ? -12.461 -34.351 21.191 1.00 46.22 103 GLN A CA 1
ATOM 761 C C . GLN A 1 103 ? -10.957 -34.040 21.074 1.00 46.22 103 GLN A C 1
ATOM 763 O O . GLN A 1 103 ? -10.149 -34.892 20.734 1.00 46.22 103 GLN A O 1
ATOM 768 N N . ASN A 1 104 ? -10.538 -32.866 21.554 1.00 42.38 104 ASN A N 1
ATOM 769 C CA . ASN A 1 104 ? -10.083 -32.730 22.947 1.00 42.38 104 ASN A CA 1
ATOM 770 C C . ASN A 1 104 ? -9.505 -31.338 23.225 1.00 42.38 104 ASN A C 1
ATOM 772 O O . ASN A 1 104 ? -8.592 -30.860 22.561 1.00 42.38 104 ASN A O 1
ATOM 776 N N . SER A 1 105 ? -10.024 -30.727 24.280 1.00 49.62 105 SER A N 1
ATOM 777 C CA . SER A 1 105 ? -9.450 -29.596 24.991 1.00 49.62 105 SER A CA 1
ATOM 778 C C . SER A 1 105 ? -8.497 -30.104 26.076 1.00 49.62 105 SER A C 1
ATOM 780 O O . SER A 1 105 ? -8.916 -30.918 26.893 1.00 49.62 105 SER A O 1
ATOM 782 N N . ALA A 1 106 ? -7.256 -29.601 26.098 1.00 45.81 106 ALA A N 1
ATOM 783 C CA . ALA A 1 106 ? -6.523 -29.140 27.291 1.00 45.81 106 ALA A CA 1
ATOM 784 C C . ALA A 1 106 ? -5.003 -29.038 27.029 1.00 45.81 106 ALA A C 1
ATOM 786 O O . ALA A 1 106 ? -4.360 -30.025 26.697 1.00 45.81 106 ALA A O 1
ATOM 787 N N . GLU A 1 107 ? -4.476 -27.832 27.266 1.00 51.09 107 GLU A N 1
ATOM 788 C CA . GLU A 1 107 ? -3.108 -27.503 27.714 1.00 51.09 107 GLU A CA 1
ATOM 789 C C . GLU A 1 107 ? -1.890 -27.816 26.816 1.00 51.09 107 GLU A C 1
ATOM 791 O O . GLU A 1 107 ? -1.351 -28.916 26.828 1.00 51.09 107 GLU A O 1
ATOM 796 N N . ALA A 1 108 ? -1.385 -26.770 26.140 1.00 42.25 108 ALA A N 1
ATOM 797 C CA . ALA A 1 108 ? 0.044 -26.449 25.934 1.00 42.25 108 ALA A CA 1
ATOM 798 C C . ALA A 1 108 ? 0.132 -25.106 25.171 1.00 42.25 108 ALA A C 1
ATOM 800 O O . ALA A 1 108 ? -0.294 -24.999 24.025 1.00 42.25 108 ALA A O 1
ATOM 801 N N . ASP A 1 109 ? 0.432 -23.985 25.832 1.00 51.31 109 ASP A N 1
ATOM 802 C CA . ASP A 1 109 ? 1.768 -23.358 25.845 1.00 51.31 109 ASP A CA 1
ATOM 803 C C . ASP A 1 109 ? 2.585 -23.623 24.560 1.00 51.31 109 ASP A C 1
ATOM 805 O O . ASP A 1 109 ? 3.184 -24.684 24.399 1.00 51.31 109 ASP A O 1
ATOM 809 N N . GLY A 1 110 ? 2.562 -22.668 23.616 1.00 50.16 110 GLY A N 1
ATOM 810 C CA . GLY A 1 110 ? 3.303 -22.773 22.345 1.00 50.16 110 GLY A CA 1
ATOM 811 C C . GLY A 1 110 ? 2.726 -22.057 21.110 1.00 50.16 110 GLY A C 1
ATOM 812 O O . GLY A 1 110 ? 3.196 -22.297 20.001 1.00 50.16 110 GLY A O 1
ATOM 813 N N . GLY A 1 111 ? 1.722 -21.181 21.245 1.00 48.06 111 GLY A N 1
ATOM 814 C CA . GLY A 1 111 ? 1.068 -20.507 20.110 1.00 48.06 111 GLY A CA 1
ATOM 815 C C . GLY A 1 111 ? 1.753 -19.214 19.648 1.00 48.06 111 GLY A C 1
ATOM 816 O O . GLY A 1 111 ? 1.203 -18.134 19.834 1.00 48.06 111 GLY A O 1
ATOM 817 N N . ALA A 1 112 ? 2.937 -19.301 19.035 1.00 54.88 112 ALA A N 1
ATOM 818 C CA . ALA A 1 112 ? 3.689 -18.131 18.552 1.00 54.88 112 ALA A CA 1
ATOM 819 C C . ALA A 1 112 ? 3.210 -17.555 17.196 1.00 54.88 112 ALA A C 1
ATOM 821 O O . ALA A 1 112 ? 3.737 -16.539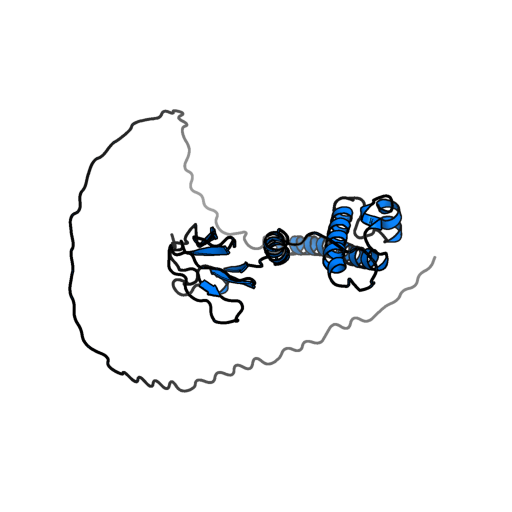 16.757 1.00 54.88 112 ALA A O 1
ATOM 822 N N . GLY A 1 113 ? 2.236 -18.182 16.524 1.00 51.22 113 GLY A N 1
ATOM 823 C CA . GLY A 1 113 ? 1.788 -17.763 15.183 1.00 51.22 113 GLY A CA 1
ATOM 824 C C . GLY A 1 113 ? 0.497 -16.938 15.143 1.00 51.22 113 GLY A C 1
ATOM 825 O O . GLY A 1 113 ? 0.349 -16.066 14.294 1.00 51.22 113 GLY A O 1
ATOM 826 N N . ALA A 1 114 ? -0.441 -17.171 16.068 1.00 54.97 114 ALA A N 1
ATOM 827 C CA . ALA A 1 114 ? -1.740 -16.486 16.063 1.00 54.97 114 ALA A CA 1
ATOM 828 C C . ALA A 1 114 ? -1.686 -15.078 16.684 1.00 54.97 114 ALA A C 1
ATOM 830 O O . ALA A 1 114 ? -2.514 -14.224 16.381 1.00 54.97 114 ALA A O 1
ATOM 831 N N . THR A 1 115 ? -0.687 -14.805 17.524 1.00 70.50 115 THR A N 1
ATOM 832 C CA . THR A 1 115 ? -0.536 -13.510 18.198 1.00 70.50 115 THR A CA 1
ATOM 833 C C . THR A 1 115 ? -0.047 -12.412 17.256 1.00 70.50 115 THR A C 1
ATOM 835 O O . THR A 1 115 ? -0.334 -11.240 17.489 1.00 70.50 115 THR A O 1
ATOM 838 N N . GLU A 1 116 ? 0.646 -12.748 16.167 1.00 80.19 116 GLU A N 1
ATOM 839 C CA . GLU A 1 116 ? 1.228 -11.738 15.278 1.00 80.19 116 GLU A CA 1
ATOM 840 C C . GLU A 1 116 ? 0.146 -10.976 14.494 1.00 80.19 116 GLU A C 1
ATOM 842 O O . GLU A 1 116 ? 0.140 -9.746 14.463 1.00 80.19 116 GLU A O 1
ATOM 847 N N . ALA A 1 117 ? -0.850 -11.681 13.953 1.00 86.81 117 ALA A N 1
ATOM 848 C CA . ALA A 1 117 ? -1.947 -11.037 13.233 1.00 86.81 117 ALA A CA 1
ATOM 849 C C . ALA A 1 117 ? -2.796 -10.134 14.146 1.00 86.81 117 ALA A C 1
ATOM 851 O O . ALA A 1 117 ? -3.225 -9.054 13.737 1.00 86.81 117 ALA A O 1
ATOM 852 N N . ASP A 1 118 ? -3.035 -10.552 15.389 1.00 88.19 118 ASP A N 1
ATOM 853 C CA . ASP A 1 118 ? -3.839 -9.772 16.330 1.00 88.19 118 ASP A CA 1
ATOM 854 C C . ASP A 1 118 ? -3.055 -8.611 16.949 1.00 88.19 118 ASP A C 1
ATOM 856 O O . ASP A 1 118 ? -3.620 -7.536 17.153 1.00 88.19 118 ASP A O 1
ATOM 860 N N . THR A 1 119 ? -1.744 -8.762 17.158 1.00 90.56 119 THR A N 1
ATOM 861 C CA . THR A 1 119 ? -0.887 -7.636 17.562 1.00 90.56 119 THR A CA 1
ATOM 862 C C . THR A 1 119 ? -0.834 -6.565 16.477 1.00 90.56 119 THR A C 1
ATOM 864 O O . THR A 1 119 ? -0.954 -5.382 16.798 1.00 90.56 119 THR A O 1
ATOM 867 N N . GLU A 1 120 ? -0.768 -6.944 15.199 1.00 92.12 120 GLU A N 1
ATOM 868 C CA . GLU A 1 120 ? -0.803 -5.986 14.091 1.00 92.12 120 GLU A CA 1
ATOM 869 C C . GLU A 1 120 ? -2.162 -5.277 13.975 1.00 92.12 120 GLU A C 1
ATOM 871 O O . GLU A 1 120 ? -2.226 -4.051 13.853 1.00 92.12 120 GLU A O 1
ATOM 876 N N . LYS A 1 121 ? -3.276 -6.007 14.116 1.00 95.38 121 LYS A N 1
ATOM 877 C CA . LYS A 1 121 ? -4.612 -5.384 14.181 1.00 95.38 121 LYS A CA 1
ATOM 878 C C . LYS A 1 121 ? -4.729 -4.411 15.356 1.00 95.38 121 LYS A C 1
ATOM 880 O O . LYS A 1 121 ? -5.304 -3.333 15.198 1.00 95.38 121 LYS A O 1
ATOM 885 N N . ASN A 1 122 ? -4.183 -4.761 16.521 1.00 95.81 122 ASN A N 1
ATOM 886 C CA . ASN A 1 122 ? -4.208 -3.892 17.698 1.00 95.81 122 ASN A CA 1
ATOM 887 C C . ASN A 1 122 ? -3.352 -2.635 17.488 1.00 95.81 122 ASN A C 1
ATOM 889 O O . ASN A 1 122 ? -3.779 -1.544 17.865 1.00 95.81 122 ASN A O 1
ATOM 893 N N . ARG A 1 123 ? -2.202 -2.746 16.809 1.00 95.50 123 ARG A N 1
ATOM 894 C CA . ARG A 1 123 ? -1.389 -1.588 16.395 1.00 95.50 123 ARG A CA 1
ATOM 895 C C . ARG A 1 123 ? -2.157 -0.657 15.463 1.00 95.50 123 ARG A C 1
ATOM 897 O O . ARG A 1 123 ? -2.154 0.551 15.681 1.00 95.50 123 ARG A O 1
ATOM 904 N N . MET A 1 124 ? -2.865 -1.201 14.473 1.00 96.19 124 MET A N 1
ATOM 905 C CA . MET A 1 124 ? -3.679 -0.399 13.553 1.00 96.19 124 MET A CA 1
ATOM 906 C C . MET A 1 124 ? -4.790 0.367 14.278 1.00 96.19 124 MET A C 1
ATOM 908 O O . MET A 1 124 ? -4.943 1.570 14.065 1.00 96.19 124 MET A O 1
ATOM 912 N N . LYS A 1 125 ? -5.511 -0.293 15.193 1.00 97.38 125 LYS A N 1
ATOM 913 C CA . LYS A 1 125 ? -6.531 0.363 16.029 1.00 97.38 125 LYS A CA 1
ATOM 914 C C . LYS A 1 125 ? -5.940 1.453 16.918 1.00 97.38 125 LYS A C 1
ATOM 916 O O . LYS A 1 125 ? -6.530 2.519 17.063 1.00 97.38 125 LYS A O 1
ATOM 921 N N . PHE A 1 126 ? -4.753 1.220 17.473 1.00 97.56 126 PHE A N 1
ATOM 922 C CA . PHE A 1 126 ? -4.045 2.223 18.264 1.00 97.56 126 PHE A CA 1
ATOM 923 C C . PHE A 1 126 ? -3.665 3.457 17.431 1.00 97.56 126 PHE A C 1
ATOM 925 O O . PHE A 1 126 ? -3.844 4.590 17.875 1.00 97.56 126 PHE A O 1
ATOM 932 N N . VAL A 1 127 ? -3.198 3.262 16.194 1.00 96.38 127 VAL A N 1
ATOM 933 C CA . VAL A 1 127 ? -2.908 4.369 15.269 1.00 96.38 127 VAL A CA 1
ATOM 934 C C . VAL A 1 127 ? -4.187 5.118 14.877 1.00 96.38 127 VAL A C 1
ATOM 936 O O . VAL A 1 127 ? -4.188 6.348 14.826 1.00 96.38 127 VAL A O 1
ATOM 939 N N . GLU A 1 128 ? -5.292 4.410 14.648 1.00 97.06 128 GLU A N 1
ATOM 940 C CA . GLU A 1 128 ? -6.596 5.029 14.390 1.00 97.06 128 GLU A CA 1
ATOM 941 C C . GLU A 1 128 ? -7.079 5.863 15.590 1.00 97.06 128 GLU A C 1
ATOM 943 O O . GLU A 1 128 ? -7.541 6.992 15.414 1.00 97.06 128 GLU A O 1
ATOM 948 N N . LEU A 1 129 ? -6.888 5.370 16.818 1.00 97.69 129 LEU A N 1
ATOM 949 C CA . LEU A 1 129 ? -7.177 6.106 18.050 1.00 97.69 129 LEU A CA 1
ATOM 950 C C . LEU A 1 129 ? -6.368 7.415 18.143 1.00 97.69 129 LEU A C 1
ATOM 952 O O . LEU A 1 129 ? -6.928 8.459 18.502 1.00 97.69 129 LEU A O 1
ATOM 956 N N . LEU A 1 130 ? -5.080 7.387 17.769 1.00 96.88 130 LEU A N 1
ATOM 957 C CA . LEU A 1 130 ? -4.223 8.580 17.707 1.00 96.88 130 LEU A CA 1
ATOM 958 C C . LEU A 1 130 ? -4.713 9.586 16.657 1.00 96.88 130 LEU A C 1
ATOM 96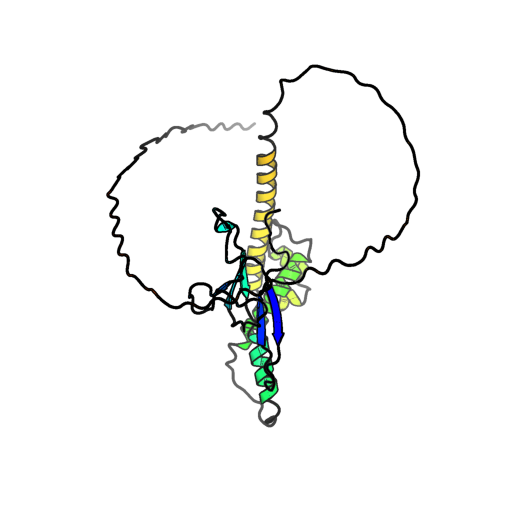0 O O . LEU A 1 130 ? -4.748 10.784 16.927 1.00 96.88 130 LEU A O 1
ATOM 964 N N . LEU A 1 131 ? -5.128 9.114 15.478 1.00 95.44 131 LEU A N 1
ATOM 965 C CA . LEU A 1 131 ? -5.653 9.967 14.406 1.00 95.44 131 LEU A CA 1
ATOM 966 C C . LEU A 1 131 ? -7.008 10.595 14.758 1.00 95.44 131 LEU A C 1
ATOM 968 O O . LEU A 1 131 ? -7.266 11.750 14.408 1.00 95.44 131 LEU A O 1
ATOM 972 N N . ASN A 1 132 ? -7.870 9.849 15.450 1.00 97.19 132 ASN A N 1
ATOM 973 C CA . ASN A 1 132 ? -9.193 10.316 15.860 1.00 97.19 132 ASN A CA 1
ATOM 974 C C . ASN A 1 132 ? -9.117 11.336 17.005 1.00 97.19 132 ASN A C 1
ATOM 976 O O . ASN A 1 132 ? -9.959 12.236 17.099 1.00 97.19 132 ASN A O 1
ATOM 980 N N . THR A 1 133 ? -8.078 11.256 17.836 1.00 96.50 133 THR A N 1
ATOM 981 C CA . THR A 1 133 ? -7.866 12.181 18.952 1.00 96.50 133 THR A CA 1
ATOM 982 C C . THR A 1 133 ? -7.126 13.430 18.491 1.00 96.50 133 THR A C 1
ATOM 984 O O . THR A 1 133 ? -5.903 13.527 18.545 1.00 96.50 133 THR A O 1
ATOM 987 N N . ARG A 1 134 ? -7.895 14.444 18.080 1.00 92.38 134 ARG A N 1
ATOM 988 C CA . ARG A 1 134 ? -7.377 15.734 17.576 1.00 92.38 134 ARG A CA 1
ATOM 989 C C . ARG A 1 134 ? -6.480 16.506 18.553 1.00 92.38 134 ARG A C 1
ATOM 991 O O . ARG A 1 134 ? -5.847 17.475 18.145 1.00 92.38 134 ARG A O 1
ATOM 998 N N . GLU A 1 135 ? -6.460 16.119 19.823 1.00 94.19 135 GLU A N 1
ATOM 999 C CA . GLU A 1 135 ? -5.647 16.748 20.868 1.00 94.19 135 GLU A CA 1
ATOM 1000 C C . GLU A 1 135 ? -4.183 16.283 20.847 1.00 94.19 135 GLU A C 1
ATOM 1002 O O . GLU A 1 135 ? -3.314 16.945 21.419 1.00 94.19 135 GLU A O 1
ATOM 1007 N N . VAL A 1 136 ? -3.878 15.183 20.148 1.00 96.56 136 VAL A N 1
ATOM 1008 C CA . VAL A 1 136 ? -2.498 14.734 19.957 1.00 96.56 136 VAL A CA 1
ATOM 1009 C C . VAL A 1 136 ? -1.849 15.567 18.852 1.00 96.56 136 VAL A C 1
ATOM 1011 O O . VAL A 1 136 ? -2.236 15.523 17.685 1.00 96.56 136 VAL A O 1
ATOM 1014 N N . SER A 1 137 ? -0.841 16.347 19.231 1.00 95.44 137 SER A N 1
ATOM 1015 C CA . SER A 1 137 ? -0.085 17.239 18.353 1.00 95.44 137 SER A CA 1
ATOM 1016 C C . SER A 1 137 ? 1.407 16.897 18.377 1.00 95.44 137 SER A C 1
ATOM 1018 O O . SER A 1 137 ? 1.869 16.135 19.222 1.00 95.44 137 SER A O 1
ATOM 1020 N N . ALA A 1 138 ? 2.189 17.512 17.485 1.00 95.12 138 ALA A N 1
ATOM 1021 C CA . ALA A 1 138 ? 3.642 17.330 17.423 1.00 95.12 138 ALA A CA 1
ATOM 1022 C C . ALA A 1 138 ? 4.387 17.710 18.724 1.00 95.12 138 ALA A C 1
ATOM 1024 O O . ALA A 1 138 ? 5.531 17.310 18.912 1.00 95.12 138 ALA A O 1
ATOM 1025 N N . GLY A 1 139 ? 3.764 18.507 19.600 1.00 95.62 139 GLY A N 1
ATOM 1026 C CA . GLY A 1 139 ? 4.326 18.892 20.897 1.00 95.62 139 GLY A CA 1
ATOM 1027 C C . GLY A 1 139 ? 3.795 18.084 22.082 1.00 95.62 139 GLY A C 1
ATOM 1028 O O . GLY A 1 139 ? 4.189 18.358 23.212 1.00 95.62 139 GLY A O 1
ATOM 1029 N N . THR A 1 140 ? 2.884 17.136 21.854 1.00 97.56 140 THR A N 1
ATOM 1030 C CA . THR A 1 140 ? 2.281 16.337 22.924 1.00 97.56 140 THR A CA 1
ATOM 1031 C C . THR A 1 140 ? 3.291 15.304 23.422 1.00 97.56 140 THR A C 1
ATOM 1033 O O . THR A 1 140 ? 3.881 14.575 22.627 1.00 97.56 140 THR A O 1
ATOM 1036 N N . THR A 1 141 ? 3.502 15.233 24.737 1.00 98.00 141 THR A N 1
ATOM 1037 C CA . THR A 1 141 ? 4.365 14.208 25.340 1.00 98.00 141 THR A CA 1
ATOM 1038 C C . THR A 1 141 ? 3.609 12.888 25.504 1.00 98.00 141 THR A C 1
ATOM 1040 O O . THR A 1 141 ? 2.378 12.872 25.567 1.00 98.00 141 THR A O 1
ATOM 1043 N N . TYR A 1 142 ? 4.330 11.769 25.609 1.00 97.88 142 TYR A N 1
ATOM 1044 C CA . TYR A 1 142 ? 3.702 10.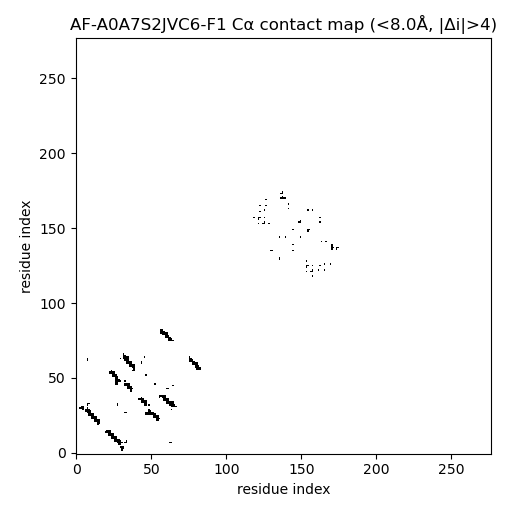460 25.811 1.00 97.88 142 TYR A CA 1
ATOM 1045 C C . TYR A 1 142 ? 2.874 10.400 27.109 1.00 97.88 142 TYR A C 1
ATOM 1047 O O . TYR A 1 142 ? 1.793 9.816 27.123 1.00 97.88 142 TYR A O 1
ATOM 1055 N N . ASP A 1 143 ? 3.327 11.050 28.187 1.00 98.12 143 ASP A N 1
ATOM 1056 C CA . ASP A 1 143 ? 2.586 11.102 29.454 1.00 98.12 143 ASP A CA 1
ATOM 1057 C C . ASP A 1 143 ? 1.266 11.874 29.331 1.00 98.12 143 ASP A C 1
ATOM 1059 O O . ASP A 1 143 ? 0.264 11.493 29.941 1.00 98.12 143 ASP A O 1
ATOM 1063 N N . ASP A 1 144 ? 1.238 12.937 28.524 1.00 97.62 144 ASP A N 1
ATOM 1064 C CA . ASP A 1 144 ? 0.007 13.677 28.243 1.00 97.62 144 ASP A CA 1
ATOM 1065 C C . ASP A 1 144 ? -0.942 12.842 27.379 1.00 97.62 144 ASP A C 1
ATOM 1067 O O . ASP A 1 144 ? -2.125 12.724 27.702 1.00 97.62 144 ASP A O 1
ATOM 1071 N N . ALA A 1 145 ? -0.422 12.173 26.345 1.00 97.56 145 ALA A N 1
ATOM 1072 C CA . ALA A 1 145 ? -1.205 11.251 25.524 1.00 97.56 145 ALA A CA 1
ATOM 1073 C C . ALA A 1 145 ? -1.787 10.094 26.353 1.00 97.56 145 ALA A C 1
ATOM 1075 O O . ALA A 1 145 ? -2.957 9.755 26.193 1.00 97.56 145 ALA A O 1
ATOM 1076 N N . ARG A 1 146 ? -1.023 9.545 27.306 1.00 97.75 146 ARG A N 1
ATOM 1077 C CA . ARG A 1 146 ? -1.489 8.502 28.230 1.00 97.75 146 ARG A CA 1
ATOM 1078 C C . ARG A 1 146 ? -2.641 8.976 29.113 1.00 97.75 146 ARG A C 1
ATOM 1080 O O . ARG A 1 146 ? -3.548 8.195 29.381 1.00 97.75 146 ARG A O 1
ATOM 1087 N N . LYS A 1 147 ? -2.632 10.231 29.571 1.00 97.88 147 LYS A N 1
ATOM 1088 C CA . LYS A 1 147 ? -3.749 10.796 30.352 1.00 97.88 147 LYS A CA 1
ATOM 1089 C C . LYS A 1 147 ? -5.006 10.978 29.502 1.00 97.88 147 LYS A C 1
ATOM 1091 O O . LYS A 1 147 ? -6.098 10.743 30.005 1.00 97.88 147 LYS A O 1
ATOM 1096 N N . LEU A 1 148 ? -4.847 11.381 28.241 1.00 97.44 148 LEU A N 1
ATOM 1097 C CA . LEU A 1 148 ? -5.960 11.612 27.315 1.00 97.44 148 LEU A CA 1
ATOM 1098 C C . LEU A 1 148 ? -6.590 10.305 26.815 1.00 97.44 148 LEU A C 1
ATOM 1100 O O . LEU A 1 148 ? -7.809 10.192 26.741 1.00 97.44 148 LEU A O 1
ATOM 1104 N N . LEU A 1 149 ? -5.758 9.318 26.483 1.00 97.50 149 LEU A N 1
ATOM 1105 C CA . LEU A 1 149 ? -6.166 8.083 25.810 1.00 97.50 149 LEU A CA 1
ATOM 1106 C C . LEU A 1 149 ? -6.277 6.881 26.749 1.00 97.50 149 LEU A C 1
ATOM 1108 O O . LEU A 1 149 ? -6.825 5.855 26.360 1.00 97.50 149 LEU A O 1
ATOM 1112 N N . GLY A 1 150 ? -5.780 6.986 27.982 1.00 97.06 150 GLY A N 1
ATOM 1113 C CA . GLY A 1 150 ? -5.695 5.868 28.923 1.00 97.06 150 GLY A CA 1
ATOM 1114 C C . GLY A 1 150 ? -7.034 5.344 29.442 1.00 97.06 150 GLY A C 1
ATOM 1115 O O . GLY A 1 150 ? -7.036 4.382 30.195 1.00 97.06 150 GLY A O 1
ATOM 1116 N N . SER A 1 151 ? -8.157 5.966 29.080 1.00 97.56 151 SER A N 1
ATOM 1117 C CA . SER A 1 151 ? -9.504 5.437 29.325 1.00 97.56 151 SER A CA 1
ATOM 1118 C C . SER A 1 151 ? -10.045 4.609 28.153 1.00 97.56 151 SER A C 1
ATOM 1120 O O . SER A 1 151 ? -11.046 3.911 28.313 1.00 97.56 151 SER A O 1
ATOM 1122 N N . ALA A 1 152 ? -9.414 4.680 26.976 1.00 97.50 152 ALA A N 1
ATOM 1123 C CA . ALA A 1 152 ? -9.865 3.973 25.787 1.00 97.50 152 ALA A CA 1
ATOM 1124 C C . ALA A 1 152 ? -9.483 2.482 25.857 1.00 97.50 152 ALA A C 1
ATOM 1126 O O . ALA A 1 152 ? -8.349 2.152 26.210 1.00 97.50 152 ALA A O 1
ATOM 1127 N N . PRO A 1 153 ? -10.375 1.554 25.468 1.00 96.88 153 PRO A N 1
ATOM 1128 C CA . PRO A 1 153 ? -10.072 0.123 25.494 1.00 96.88 153 PRO A CA 1
ATOM 1129 C C . PRO A 1 153 ? -8.920 -0.245 24.546 1.00 96.88 153 PRO A C 1
ATOM 1131 O O . PRO A 1 153 ? -8.060 -1.045 24.910 1.00 96.88 153 PRO A O 1
ATOM 1134 N N . ASP A 1 154 ? -8.845 0.397 23.375 1.00 97.00 154 ASP A N 1
ATOM 1135 C CA . ASP A 1 154 ? -7.789 0.149 22.383 1.00 97.00 154 ASP A CA 1
ATOM 1136 C C . ASP A 1 154 ? -6.396 0.561 22.887 1.00 97.00 154 ASP A C 1
ATOM 1138 O O . ASP A 1 154 ? -5.392 -0.011 22.466 1.00 97.00 154 ASP A O 1
ATOM 1142 N N . TRP A 1 155 ? -6.317 1.498 23.842 1.00 97.50 155 TRP A N 1
ATOM 1143 C CA . TRP A 1 155 ? -5.057 1.843 24.506 1.00 97.50 155 TRP A CA 1
ATOM 1144 C C . TRP A 1 155 ? -4.496 0.645 25.279 1.00 97.50 155 TRP A C 1
ATOM 1146 O O . TRP A 1 155 ? -3.296 0.394 25.256 1.00 97.50 155 TRP A O 1
ATOM 1156 N N . HIS A 1 156 ? -5.353 -0.134 25.939 1.00 97.00 156 HIS A N 1
ATOM 1157 C CA . HIS A 1 156 ? -4.933 -1.290 26.733 1.00 97.00 156 HIS A CA 1
ATOM 1158 C C . HIS A 1 156 ? -4.700 -2.560 25.906 1.00 97.00 156 HIS A C 1
ATOM 1160 O O . HIS A 1 156 ? -4.093 -3.499 26.416 1.00 97.00 156 HIS A O 1
ATOM 1166 N N . ALA A 1 157 ? -5.141 -2.590 24.644 1.00 96.25 157 ALA A N 1
ATOM 1167 C CA . ALA A 1 157 ? -4.966 -3.730 23.740 1.00 96.25 157 ALA A CA 1
ATOM 1168 C C . ALA A 1 157 ? -3.527 -3.887 23.210 1.00 96.25 157 ALA A C 1
ATOM 1170 O O . ALA A 1 157 ? -3.172 -4.940 22.677 1.00 96.25 157 ALA A O 1
ATOM 1171 N N . VAL A 1 158 ? -2.704 -2.844 23.346 1.00 97.06 158 VAL A N 1
ATOM 1172 C CA . VAL A 1 158 ? -1.293 -2.820 22.938 1.00 97.06 158 VAL A CA 1
ATOM 1173 C C . VAL A 1 158 ? -0.407 -2.784 24.185 1.00 97.06 158 VAL A C 1
ATOM 1175 O O . VAL A 1 158 ? -0.774 -2.200 25.207 1.00 97.06 158 VAL A O 1
ATOM 1178 N N . ASP A 1 159 ? 0.770 -3.398 24.135 1.00 96.88 159 ASP A N 1
ATOM 1179 C CA . ASP A 1 159 ? 1.758 -3.336 25.210 1.00 96.88 159 ASP A CA 1
ATOM 1180 C C . ASP A 1 159 ? 2.398 -1.940 25.330 1.00 96.88 159 ASP A C 1
ATOM 1182 O O . ASP A 1 159 ? 2.427 -1.148 24.390 1.00 96.88 159 ASP A O 1
ATOM 1186 N N . GLU A 1 160 ? 2.911 -1.611 26.516 1.00 97.00 160 GLU A N 1
ATOM 1187 C CA . GLU A 1 160 ? 3.467 -0.281 26.811 1.00 97.00 160 GLU A CA 1
ATOM 1188 C C . GLU A 1 160 ? 4.662 0.081 25.911 1.00 97.00 160 GLU A C 1
ATOM 1190 O O . GLU A 1 160 ? 4.841 1.250 25.573 1.00 97.00 160 GLU A O 1
ATOM 1195 N N . THR A 1 161 ? 5.470 -0.907 25.517 1.00 96.94 161 THR A N 1
ATOM 1196 C CA . THR A 1 161 ? 6.641 -0.697 24.657 1.00 96.94 161 THR A CA 1
ATOM 1197 C C . THR A 1 161 ? 6.197 -0.328 23.247 1.00 96.94 161 THR A C 1
ATOM 1199 O O . THR A 1 161 ? 6.546 0.750 22.767 1.00 96.94 161 THR A O 1
ATOM 1202 N N . THR A 1 162 ? 5.338 -1.146 22.630 1.00 96.31 162 THR A N 1
ATOM 1203 C CA . THR A 1 162 ? 4.783 -0.857 21.299 1.00 96.31 162 THR A CA 1
ATOM 1204 C C . THR A 1 162 ? 4.001 0.460 21.282 1.00 96.31 162 THR A C 1
ATOM 1206 O O . THR A 1 162 ? 4.101 1.216 20.319 1.00 96.31 162 THR A O 1
ATOM 1209 N N . ARG A 1 163 ? 3.259 0.801 22.350 1.00 98.00 163 ARG A N 1
ATOM 1210 C CA . ARG A 1 163 ? 2.548 2.092 22.435 1.00 98.00 163 ARG A CA 1
ATOM 1211 C C . ARG A 1 163 ? 3.488 3.287 22.318 1.00 98.00 163 ARG A C 1
ATOM 1213 O O . ARG A 1 163 ? 3.164 4.234 21.601 1.00 98.00 163 ARG A O 1
ATOM 1220 N N . LYS A 1 164 ? 4.637 3.251 22.999 1.00 97.88 164 LYS A N 1
ATOM 1221 C CA . LYS A 1 164 ? 5.653 4.313 22.922 1.00 97.88 164 LYS A CA 1
ATOM 1222 C C . LYS A 1 164 ? 6.257 4.406 21.528 1.00 97.88 164 LYS A C 1
ATOM 1224 O O . LYS A 1 164 ? 6.298 5.494 20.969 1.00 97.88 164 LYS A O 1
ATOM 1229 N N . GLU A 1 165 ? 6.639 3.273 20.943 1.00 97.25 165 GLU A N 1
ATOM 1230 C CA . GLU A 1 165 ? 7.205 3.231 19.590 1.00 97.25 165 GLU A CA 1
ATOM 1231 C C . GLU A 1 165 ? 6.224 3.781 18.544 1.00 97.25 165 GLU A C 1
ATOM 1233 O O . GLU A 1 165 ? 6.577 4.662 17.759 1.00 97.25 165 GLU A O 1
ATOM 1238 N N . CYS A 1 166 ? 4.964 3.329 18.562 1.00 96.38 166 CYS A N 1
ATOM 1239 C CA . CYS A 1 166 ? 3.929 3.836 17.661 1.00 96.38 166 CYS A CA 1
ATOM 1240 C C . CYS A 1 166 ? 3.678 5.340 17.856 1.00 96.38 166 CYS A C 1
ATOM 1242 O O . CYS A 1 166 ? 3.500 6.065 16.874 1.00 96.38 166 CYS A O 1
ATOM 1244 N N . PHE A 1 167 ? 3.678 5.819 19.104 1.00 97.88 167 PHE A N 1
ATOM 1245 C CA . PHE A 1 167 ? 3.500 7.236 19.419 1.00 97.88 167 PHE A CA 1
ATOM 1246 C C . PHE A 1 167 ? 4.661 8.099 18.904 1.00 97.88 167 PHE A C 1
ATOM 1248 O O . PHE A 1 167 ? 4.422 9.124 18.263 1.00 97.88 167 PHE A O 1
ATOM 1255 N N . ASP A 1 168 ? 5.906 7.670 19.116 1.00 97.31 168 ASP A N 1
ATOM 1256 C CA . ASP A 1 168 ? 7.099 8.394 18.668 1.00 97.31 168 ASP A CA 1
ATOM 1257 C C . ASP A 1 168 ? 7.137 8.508 17.136 1.00 97.31 168 ASP A C 1
ATOM 1259 O O . ASP A 1 168 ? 7.331 9.602 16.594 1.00 97.31 168 ASP A O 1
ATOM 1263 N N . ILE A 1 169 ? 6.847 7.407 16.429 1.00 96.44 169 ILE A N 1
ATOM 1264 C CA . ILE A 1 169 ? 6.742 7.392 14.961 1.00 96.44 169 ILE A CA 1
ATOM 1265 C C . ILE A 1 169 ? 5.648 8.362 14.493 1.00 96.44 169 ILE A C 1
ATOM 1267 O O . ILE A 1 169 ? 5.843 9.106 13.527 1.00 96.44 169 ILE A O 1
ATOM 1271 N N . PHE A 1 170 ? 4.495 8.384 15.165 1.00 96.38 170 PHE A N 1
ATOM 1272 C CA . PHE A 1 170 ? 3.384 9.272 14.824 1.00 96.38 170 PHE A CA 1
ATOM 1273 C C . PHE A 1 170 ? 3.758 10.757 14.982 1.00 96.38 170 PHE A C 1
ATOM 1275 O O . PHE A 1 170 ? 3.549 11.559 14.065 1.00 96.38 170 PHE A O 1
ATOM 1282 N N . VAL A 1 171 ? 4.375 11.125 16.106 1.00 96.06 171 VAL A N 1
ATOM 1283 C CA . VAL A 1 171 ? 4.826 12.497 16.394 1.00 96.06 171 VAL A CA 1
ATOM 1284 C C . VAL A 1 171 ? 5.907 12.949 15.401 1.00 96.06 171 VAL A C 1
ATOM 1286 O O . VAL A 1 171 ? 5.860 14.080 14.899 1.00 96.06 171 VAL A O 1
ATOM 1289 N N . GLU A 1 172 ? 6.839 12.063 15.034 1.00 95.69 172 GLU A N 1
ATOM 1290 C CA . GLU A 1 172 ? 7.856 12.328 14.008 1.00 95.69 172 GLU A CA 1
ATOM 1291 C C . GLU A 1 172 ? 7.224 12.639 12.635 1.00 95.69 172 GLU A C 1
ATOM 1293 O O . GLU A 1 172 ? 7.641 13.576 11.932 1.00 95.69 172 GLU A O 1
ATOM 1298 N N . HIS A 1 173 ? 6.172 11.905 12.257 1.00 94.88 173 HIS A N 1
ATOM 1299 C CA . HIS A 1 173 ? 5.434 12.140 11.014 1.00 94.88 173 HIS A CA 1
ATOM 1300 C C . HIS A 1 173 ? 4.706 13.491 11.016 1.00 94.88 173 HIS A C 1
ATOM 1302 O O . HIS A 1 173 ? 4.736 14.200 10.000 1.00 94.88 173 HIS A O 1
ATOM 1308 N N . LEU A 1 174 ? 4.120 13.897 12.149 1.00 93.44 174 LEU A N 1
ATOM 1309 C CA . LEU A 1 174 ? 3.492 15.215 12.296 1.00 93.44 174 LEU A CA 1
ATOM 1310 C C . LEU A 1 174 ? 4.514 16.350 12.112 1.00 93.44 174 LEU A C 1
ATOM 1312 O O . LEU A 1 174 ? 4.282 17.267 11.316 1.00 93.44 174 LEU A O 1
ATOM 1316 N N . CYS A 1 175 ? 5.689 16.241 12.741 1.00 90.69 175 CYS A N 1
ATOM 1317 C CA . CYS A 1 175 ? 6.781 17.211 12.585 1.00 90.69 175 CYS A CA 1
ATOM 1318 C C . CYS A 1 175 ? 7.272 17.305 11.126 1.00 90.69 175 CYS A C 1
ATOM 1320 O O . CYS A 1 175 ? 7.531 18.388 10.577 1.00 90.69 175 CYS A O 1
ATOM 1322 N N . SER A 1 176 ? 7.376 16.155 10.458 1.00 92.06 176 SER A N 1
ATOM 1323 C CA . SER A 1 176 ? 7.794 16.063 9.058 1.00 92.06 176 SER A CA 1
ATOM 1324 C C . SER A 1 176 ? 6.785 16.700 8.096 1.00 92.06 176 SER A C 1
ATOM 1326 O O . SER A 1 176 ? 7.180 17.304 7.091 1.00 92.06 176 SER A O 1
ATOM 1328 N N . HIS A 1 177 ? 5.484 16.607 8.377 1.00 88.00 177 HIS A N 1
ATOM 1329 C CA . HIS A 1 177 ? 4.446 17.177 7.520 1.00 88.00 177 HIS A CA 1
ATOM 1330 C C . HIS A 1 177 ? 4.401 18.716 7.596 1.00 88.00 177 HIS A C 1
ATOM 1332 O O . HIS A 1 177 ? 4.271 19.393 6.568 1.00 88.00 177 HIS A O 1
ATOM 1338 N N . GLU A 1 178 ? 4.608 19.294 8.784 1.00 84.81 178 GLU A N 1
ATOM 1339 C CA . GLU A 1 178 ? 4.663 20.753 8.957 1.00 84.81 178 GLU A CA 1
ATOM 1340 C C . GLU A 1 178 ? 5.860 21.393 8.239 1.00 84.81 178 GLU A C 1
ATOM 1342 O O . GLU A 1 178 ? 5.731 22.428 7.568 1.00 84.81 178 GLU A O 1
ATOM 1347 N N . SER A 1 179 ? 7.031 20.754 8.314 1.00 80.69 179 SER A N 1
ATOM 1348 C CA . SER A 1 179 ? 8.253 21.272 7.688 1.00 80.69 179 SER A CA 1
ATOM 1349 C C . SER A 1 179 ? 8.188 21.265 6.151 1.00 80.69 179 SER A C 1
ATOM 1351 O O . SER A 1 179 ? 8.659 22.214 5.507 1.00 80.69 179 SER A O 1
ATOM 1353 N N . LYS A 1 180 ? 7.532 20.264 5.541 1.00 80.06 180 LYS A N 1
ATOM 1354 C CA . LYS A 1 180 ? 7.322 20.185 4.081 1.00 80.06 180 LYS A CA 1
ATOM 1355 C C . LYS A 1 180 ? 6.418 21.309 3.567 1.00 80.06 180 LYS A C 1
ATOM 1357 O O . LYS A 1 180 ? 6.790 22.002 2.616 1.00 80.06 180 LYS A O 1
ATOM 1362 N N . LYS A 1 181 ? 5.304 21.595 4.253 1.00 77.00 181 LYS A N 1
ATOM 1363 C CA . LYS A 1 181 ? 4.352 22.654 3.855 1.00 77.00 181 LYS A CA 1
ATOM 1364 C C . LYS A 1 181 ? 5.006 24.042 3.775 1.00 77.00 181 LYS A C 1
ATOM 1366 O O . LYS A 1 181 ? 4.663 24.855 2.912 1.00 77.00 181 LYS A O 1
ATOM 1371 N N . LYS A 1 182 ? 5.999 24.320 4.629 1.00 76.12 182 LYS A N 1
ATOM 1372 C CA . LYS A 1 182 ? 6.744 25.592 4.622 1.00 76.12 182 LYS A CA 1
AT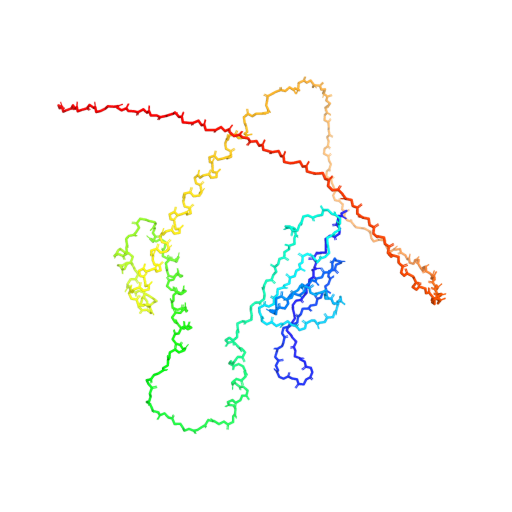OM 1373 C C . LYS A 1 182 ? 7.743 25.697 3.461 1.00 76.12 182 LYS A C 1
ATOM 1375 O O . LYS A 1 182 ? 7.995 26.802 2.970 1.00 76.12 182 LYS A O 1
ATOM 1380 N N . LYS A 1 183 ? 8.297 24.573 2.994 1.00 74.12 183 LYS A N 1
ATOM 1381 C CA . LYS A 1 183 ? 9.291 24.540 1.909 1.00 74.12 183 LYS A CA 1
ATOM 1382 C C . LYS A 1 183 ? 8.655 24.772 0.535 1.00 74.12 183 LYS A C 1
ATOM 1384 O O . LYS A 1 183 ? 9.206 25.549 -0.248 1.00 74.12 183 LYS A O 1
ATOM 1389 N N . ASP A 1 184 ? 7.480 24.202 0.270 1.00 69.06 184 ASP A N 1
ATOM 1390 C CA . ASP A 1 184 ? 6.784 24.393 -1.011 1.00 69.06 184 ASP A CA 1
ATOM 1391 C C . ASP A 1 184 ? 6.265 25.823 -1.200 1.00 69.06 184 ASP A C 1
ATOM 1393 O O . ASP A 1 184 ? 6.442 26.418 -2.267 1.00 69.06 184 ASP A O 1
ATOM 1397 N N . LYS A 1 185 ? 5.768 26.464 -0.133 1.00 69.81 185 LYS A N 1
ATOM 1398 C CA . LYS A 1 185 ? 5.351 27.876 -0.193 1.00 69.81 185 LYS A CA 1
ATOM 1399 C C . LYS A 1 185 ? 6.515 28.830 -0.498 1.00 69.81 185 LYS A C 1
ATOM 1401 O O . LYS A 1 185 ? 6.309 29.877 -1.111 1.00 69.81 185 LYS A O 1
ATOM 1406 N N . LYS A 1 186 ? 7.747 28.477 -0.110 1.00 65.88 186 LYS A N 1
ATOM 1407 C CA . LYS A 1 186 ? 8.940 29.291 -0.394 1.00 65.88 186 LYS A CA 1
ATOM 1408 C C . LYS A 1 186 ? 9.439 29.119 -1.833 1.00 65.88 186 LYS A C 1
ATOM 1410 O O . LYS A 1 186 ? 9.958 30.074 -2.399 1.00 65.88 186 LYS A O 1
ATOM 1415 N N . LYS A 1 187 ? 9.251 27.949 -2.452 1.00 61.31 187 LYS A N 1
ATOM 1416 C CA . LYS A 1 187 ? 9.762 27.670 -3.807 1.00 61.31 187 LYS A CA 1
ATOM 1417 C C . LYS A 1 187 ? 8.871 28.220 -4.932 1.00 61.31 187 LYS A C 1
ATOM 1419 O O . LYS A 1 187 ? 9.368 28.445 -6.031 1.00 61.31 187 LYS A O 1
ATOM 1424 N N . GLY A 1 188 ? 7.591 28.486 -4.657 1.00 57.06 188 GLY A N 1
ATOM 1425 C CA . GLY A 1 188 ? 6.659 29.083 -5.624 1.00 57.06 188 GLY A CA 1
ATOM 1426 C C . GLY A 1 188 ? 6.753 30.608 -5.774 1.00 57.06 188 GLY A C 1
ATOM 1427 O O . GLY A 1 188 ? 6.362 31.138 -6.807 1.00 57.06 188 GLY A O 1
ATOM 1428 N N . LYS A 1 189 ? 7.296 31.334 -4.784 1.00 55.84 189 LYS A N 1
ATOM 1429 C CA . LYS A 1 189 ? 7.273 32.811 -4.788 1.00 55.84 189 LYS A CA 1
ATOM 1430 C C . LYS A 1 189 ? 8.414 33.468 -5.586 1.00 55.84 189 LYS A C 1
ATOM 1432 O O . LYS A 1 189 ? 8.316 34.650 -5.898 1.00 55.84 189 LYS A O 1
ATOM 1437 N N . ASP A 1 190 ? 9.454 32.720 -5.960 1.00 56.62 190 ASP A N 1
ATOM 1438 C CA . ASP A 1 190 ? 10.617 33.259 -6.693 1.00 56.62 190 ASP A CA 1
ATOM 1439 C C . ASP A 1 190 ? 10.554 33.084 -8.221 1.00 56.62 190 ASP A C 1
ATOM 1441 O O . ASP A 1 190 ? 11.397 33.618 -8.938 1.00 56.62 190 ASP A O 1
ATOM 1445 N N . LYS A 1 191 ? 9.554 32.374 -8.762 1.00 58.66 191 LYS A N 1
ATOM 1446 C CA . LYS A 1 191 ? 9.451 32.150 -10.217 1.00 58.66 191 LYS A CA 1
ATOM 1447 C C . LYS A 1 191 ? 8.527 33.108 -10.975 1.00 58.66 191 LYS A C 1
ATOM 1449 O O . LYS A 1 191 ? 8.534 33.063 -12.200 1.00 58.66 191 LYS A O 1
ATOM 1454 N N . ASP A 1 192 ? 7.820 34.011 -10.294 1.00 56.22 192 ASP A N 1
ATOM 1455 C CA . ASP A 1 192 ? 6.822 34.903 -10.920 1.00 56.22 192 ASP A CA 1
ATOM 1456 C C . ASP A 1 192 ? 7.210 36.399 -10.921 1.00 56.22 192 ASP A C 1
ATOM 1458 O O . ASP A 1 192 ? 6.373 37.297 -10.950 1.00 56.22 192 ASP A O 1
ATOM 1462 N N . LYS A 1 193 ? 8.514 36.708 -10.874 1.00 61.16 193 LYS A N 1
ATOM 1463 C CA . LYS A 1 193 ? 9.028 38.090 -11.009 1.00 61.16 193 LYS A CA 1
ATOM 1464 C C . LYS A 1 193 ? 9.820 38.353 -12.294 1.00 61.16 193 LYS A C 1
ATOM 1466 O O . LYS A 1 193 ? 10.484 39.377 -12.406 1.00 61.16 193 LYS A O 1
ATOM 1471 N N . GLY A 1 194 ? 9.727 37.463 -13.283 1.00 54.22 194 GLY A N 1
ATOM 1472 C CA . GLY A 1 194 ? 10.554 37.503 -14.493 1.00 54.22 194 GLY A CA 1
ATOM 1473 C C . GLY A 1 194 ? 9.798 37.478 -15.821 1.00 54.22 194 GLY A C 1
ATOM 1474 O O . GLY A 1 194 ? 10.283 36.835 -16.746 1.00 54.22 194 GLY A O 1
ATOM 1475 N N . LYS A 1 195 ? 8.618 38.108 -15.952 1.00 58.84 195 LYS A N 1
ATOM 1476 C CA . LYS A 1 195 ? 7.999 38.317 -17.282 1.00 58.84 195 LYS A CA 1
ATOM 1477 C C . LYS A 1 195 ? 7.033 39.515 -17.352 1.00 58.84 195 LYS A C 1
ATOM 1479 O O . LYS A 1 195 ? 5.854 39.381 -17.648 1.00 58.84 195 LYS A O 1
ATOM 1484 N N . LYS A 1 196 ? 7.562 40.712 -17.101 1.00 52.28 196 LYS A N 1
ATOM 1485 C CA . LYS A 1 196 ? 6.986 42.026 -17.454 1.00 52.28 196 LYS A CA 1
ATOM 1486 C C . LYS A 1 196 ? 8.187 42.803 -18.008 1.00 52.28 196 LYS A C 1
ATOM 1488 O O . LYS A 1 196 ? 9.139 42.981 -17.267 1.00 52.28 196 LYS A O 1
ATOM 1493 N N . SER A 1 197 ? 8.336 43.102 -19.293 1.00 50.41 197 SER A N 1
ATOM 1494 C CA . SER A 1 197 ? 7.461 43.862 -20.184 1.00 50.41 197 SER A CA 1
ATOM 1495 C C . SER A 1 197 ? 7.996 43.767 -21.626 1.00 50.41 197 SER A C 1
ATOM 1497 O O . SER A 1 197 ? 9.203 43.873 -21.813 1.00 50.41 197 SER A O 1
ATOM 1499 N N . LYS A 1 198 ? 7.124 43.614 -22.635 1.00 50.09 198 LYS A N 1
ATOM 1500 C CA . LYS A 1 198 ? 7.157 44.345 -23.925 1.00 50.09 198 LYS A CA 1
ATOM 1501 C C . LYS A 1 198 ? 5.978 43.879 -24.787 1.00 50.09 198 LYS A C 1
ATOM 1503 O O . LYS A 1 198 ? 5.907 42.705 -25.129 1.00 50.09 198 LYS A O 1
ATOM 1508 N N . GLY A 1 199 ? 5.064 44.789 -25.106 1.00 47.09 199 GLY A N 1
ATOM 1509 C CA . GLY A 1 199 ? 3.924 44.517 -25.984 1.00 47.09 199 GLY A CA 1
ATOM 1510 C C . GLY A 1 199 ? 2.744 45.424 -25.667 1.00 47.09 199 GLY A C 1
ATOM 1511 O O . GLY A 1 199 ? 1.788 44.986 -25.038 1.00 47.09 199 GLY A O 1
ATOM 1512 N N . LYS A 1 200 ? 2.870 46.697 -26.044 1.00 50.91 200 LYS A N 1
ATOM 1513 C CA . LYS A 1 200 ? 1.810 47.705 -26.067 1.00 50.91 200 LYS A CA 1
ATOM 1514 C C . LYS A 1 200 ? 1.668 48.124 -27.531 1.00 50.91 200 LYS A C 1
ATOM 1516 O O . LYS A 1 200 ? 2.676 48.544 -28.084 1.00 50.91 200 LYS A O 1
ATOM 1521 N N . GLU A 1 201 ? 0.479 47.920 -28.090 1.00 46.38 201 GLU A N 1
ATOM 1522 C CA . GLU A 1 201 ? -0.238 48.665 -29.152 1.00 46.38 201 GLU A CA 1
ATOM 1523 C C . GLU A 1 201 ? -1.300 47.692 -29.699 1.00 46.38 201 GLU A C 1
ATOM 1525 O O . GLU A 1 201 ? -0.968 46.613 -30.177 1.00 46.38 201 GLU A O 1
ATOM 1530 N N . GLU A 1 202 ? -2.555 47.792 -29.261 1.00 48.47 202 GLU A N 1
ATOM 1531 C CA . GLU A 1 202 ? -3.573 48.774 -29.670 1.00 48.47 202 GLU A CA 1
ATOM 1532 C C . GLU A 1 202 ? -4.112 48.460 -31.072 1.00 48.47 202 GLU A C 1
ATOM 1534 O O . GLU A 1 202 ? -3.520 48.835 -32.071 1.00 48.47 202 GLU A O 1
ATOM 1539 N N . GLU A 1 203 ? -5.270 47.797 -31.137 1.00 44.47 203 GLU A N 1
ATOM 1540 C CA . GLU A 1 203 ? -6.298 48.211 -32.090 1.00 44.47 203 GLU A CA 1
ATOM 1541 C C . GLU A 1 203 ? -7.689 47.898 -31.529 1.00 44.47 203 GLU A C 1
ATOM 1543 O O . GLU A 1 203 ? -7.961 46.826 -30.982 1.00 44.47 203 GLU A O 1
ATOM 1548 N N . ALA A 1 204 ? -8.533 48.919 -31.604 1.00 52.09 204 ALA A N 1
ATOM 1549 C CA . ALA A 1 204 ? -9.898 48.972 -31.136 1.00 52.09 204 ALA A CA 1
ATOM 1550 C C . ALA A 1 204 ? -10.851 48.192 -32.055 1.00 52.09 204 ALA A C 1
ATOM 1552 O O . ALA A 1 204 ? -10.699 48.179 -33.271 1.00 52.09 204 ALA A O 1
ATOM 1553 N N . GLY A 1 205 ? -11.905 47.617 -31.478 1.00 40.34 205 GLY A N 1
ATOM 1554 C CA . GLY A 1 205 ? -13.006 47.031 -32.239 1.00 40.34 205 GLY A CA 1
ATOM 1555 C C . GLY A 1 205 ? -14.194 46.725 -31.336 1.00 40.34 205 GLY A C 1
ATOM 1556 O O . GLY A 1 205 ? -14.154 45.805 -30.530 1.00 40.34 205 GLY A O 1
ATOM 1557 N N . ALA A 1 206 ? -15.211 47.570 -31.442 1.00 56.91 206 ALA A N 1
ATOM 1558 C CA . ALA A 1 206 ? -16.351 47.739 -30.548 1.00 56.91 206 ALA A CA 1
ATOM 1559 C C . ALA A 1 206 ? -17.453 46.641 -30.715 1.00 56.91 206 ALA A C 1
ATOM 1561 O O . ALA A 1 206 ? -17.311 45.739 -31.537 1.00 56.91 206 ALA A O 1
ATOM 1562 N N . PRO A 1 207 ? -18.546 46.686 -29.920 1.00 67.75 207 PRO A N 1
ATOM 1563 C CA . PRO A 1 207 ? -19.349 45.534 -29.487 1.00 67.75 207 PRO A CA 1
ATOM 1564 C C . PRO A 1 207 ? -20.596 45.284 -30.350 1.00 67.75 207 PRO A C 1
ATOM 1566 O O . PRO A 1 207 ? -21.009 46.181 -31.083 1.00 67.75 207 PRO A O 1
ATOM 1569 N N . LYS A 1 208 ? -21.284 44.141 -30.143 1.00 43.66 208 LYS A N 1
ATOM 1570 C CA . LYS A 1 208 ? -22.743 44.096 -29.871 1.00 43.66 208 LYS A CA 1
ATOM 1571 C C . LYS A 1 208 ? -23.353 42.686 -29.784 1.00 43.66 208 LYS A C 1
ATOM 1573 O O . LYS A 1 208 ? -22.999 41.783 -30.526 1.00 43.66 208 LYS A O 1
ATOM 1578 N N . ALA A 1 209 ? -24.399 42.665 -28.955 1.00 41.00 209 ALA A N 1
ATOM 1579 C CA . ALA A 1 209 ? -25.664 41.938 -29.070 1.00 41.00 209 ALA A CA 1
ATOM 1580 C C . ALA A 1 209 ? -25.771 40.500 -28.536 1.00 41.00 209 ALA A C 1
ATOM 1582 O O . ALA A 1 209 ? -25.258 39.528 -29.077 1.00 41.00 209 ALA A O 1
ATOM 1583 N N . ALA A 1 210 ? -26.579 40.431 -27.479 1.00 50.59 210 ALA A N 1
ATOM 1584 C CA . ALA A 1 210 ? -27.295 39.281 -26.970 1.00 50.59 210 ALA A CA 1
ATOM 1585 C C . ALA A 1 210 ? -28.264 38.685 -28.000 1.00 50.59 210 ALA A C 1
ATOM 1587 O O . ALA A 1 210 ? -28.890 39.426 -28.758 1.00 50.59 210 ALA A O 1
ATOM 1588 N N . THR A 1 211 ? -28.515 37.377 -27.917 1.00 44.16 211 THR A N 1
ATOM 1589 C CA . THR A 1 211 ? -29.859 36.824 -28.144 1.00 44.16 211 THR A CA 1
ATOM 1590 C C . THR A 1 211 ? -30.009 35.485 -27.415 1.00 44.16 211 THR A C 1
ATOM 1592 O O . THR A 1 211 ? -29.231 34.558 -27.628 1.00 44.16 211 THR A O 1
ATOM 1595 N N . LEU A 1 212 ? -31.004 35.417 -26.526 1.00 49.97 212 LEU A N 1
ATOM 1596 C CA . LEU A 1 212 ? -31.617 34.179 -26.044 1.00 49.97 212 LEU A CA 1
ATOM 1597 C C . LEU A 1 212 ? -32.298 33.448 -27.212 1.00 49.97 212 LEU A C 1
ATOM 1599 O O . LEU A 1 212 ? -32.947 34.118 -28.009 1.00 49.97 212 LEU A O 1
ATOM 1603 N N . ALA A 1 213 ? -32.244 32.110 -27.234 1.00 42.16 213 ALA A N 1
ATOM 1604 C CA . ALA A 1 213 ? -33.400 31.215 -27.439 1.00 42.16 213 ALA A CA 1
ATOM 1605 C C . ALA A 1 213 ? -32.957 29.751 -27.664 1.00 42.16 213 ALA A C 1
ATOM 1607 O O . ALA A 1 213 ? -32.268 29.429 -28.628 1.00 42.16 213 ALA A O 1
ATOM 1608 N N . THR A 1 214 ? -33.408 28.858 -26.782 1.00 46.78 214 THR A N 1
ATOM 1609 C CA . THR A 1 214 ? -33.708 27.429 -27.033 1.00 46.78 214 THR A CA 1
ATOM 1610 C C . THR A 1 214 ? -34.796 27.301 -28.128 1.00 46.78 214 THR A C 1
ATOM 1612 O O . THR A 1 214 ? -35.542 28.272 -28.281 1.00 46.78 214 THR A O 1
ATOM 1615 N N . PRO A 1 215 ? -34.963 26.175 -28.878 1.00 53.44 215 PRO A N 1
ATOM 1616 C CA . PRO A 1 215 ? -35.124 24.806 -28.347 1.00 53.44 215 PRO A CA 1
ATOM 1617 C C . PRO A 1 215 ? -34.547 23.628 -29.195 1.00 53.44 215 PRO A C 1
ATOM 1619 O O . PRO A 1 215 ? -34.150 23.768 -30.348 1.00 53.44 215 PRO A O 1
ATOM 1622 N N . GLU A 1 216 ? -34.538 22.440 -28.576 1.00 45.12 216 GLU A N 1
ATOM 1623 C CA . GLU A 1 216 ? -34.551 21.075 -29.162 1.00 45.12 216 GLU A CA 1
ATOM 1624 C C . GLU A 1 216 ? -35.724 20.852 -30.163 1.00 45.12 216 GLU A C 1
ATOM 1626 O O . GLU A 1 216 ? -36.583 21.729 -30.278 1.00 45.12 216 GLU A O 1
ATOM 1631 N N . PRO A 1 217 ? -35.962 19.651 -30.747 1.00 64.38 217 PRO A N 1
ATOM 1632 C CA . PRO A 1 217 ? -35.086 18.567 -31.236 1.00 64.38 217 PRO A CA 1
ATOM 1633 C C . PRO A 1 217 ? -35.486 18.123 -32.671 1.00 64.38 217 PRO A C 1
ATOM 1635 O O . PRO A 1 217 ? -36.653 18.241 -33.032 1.00 64.38 217 PRO A O 1
ATOM 1638 N N . LYS A 1 218 ? -34.606 17.499 -33.481 1.00 46.47 218 LYS A N 1
ATOM 1639 C CA . LYS A 1 218 ? -35.060 16.611 -34.585 1.00 46.47 218 LYS A CA 1
ATOM 1640 C C . LYS A 1 218 ? -34.117 15.443 -34.864 1.00 46.47 218 LYS A C 1
ATOM 1642 O O . LYS A 1 218 ? -32.944 15.606 -35.184 1.00 46.47 218 LYS A O 1
ATOM 1647 N N . ALA A 1 219 ? -34.722 14.262 -34.795 1.00 50.69 219 ALA A N 1
ATOM 1648 C CA . ALA A 1 219 ? -34.230 12.986 -35.268 1.00 50.69 219 ALA A CA 1
ATOM 1649 C C . ALA A 1 219 ? -33.883 13.014 -36.765 1.00 50.69 219 ALA A C 1
ATOM 1651 O O . ALA A 1 219 ? -34.695 13.420 -37.597 1.00 50.69 219 ALA A O 1
ATOM 1652 N N . HIS A 1 220 ? -32.721 12.463 -37.112 1.00 46.94 220 HIS A N 1
ATOM 1653 C CA . HIS A 1 220 ? -32.476 11.937 -38.447 1.00 46.94 220 HIS A CA 1
ATOM 1654 C C . HIS A 1 220 ? -31.911 10.525 -38.347 1.00 46.94 220 HIS A C 1
ATOM 1656 O O . HIS A 1 220 ? -30.737 10.303 -38.064 1.00 46.94 220 HIS A O 1
ATOM 1662 N N . GLN A 1 221 ? -32.807 9.574 -38.606 1.00 49.34 221 GLN A N 1
ATOM 1663 C CA . GLN A 1 221 ? -32.458 8.295 -39.193 1.00 49.34 221 GLN A CA 1
ATOM 1664 C C . GLN A 1 221 ? -31.698 8.562 -40.497 1.00 49.34 221 GLN A C 1
ATOM 1666 O O . GLN A 1 221 ? -32.146 9.358 -41.326 1.00 49.34 221 GLN A O 1
ATOM 1671 N N . ARG A 1 222 ? -30.569 7.886 -40.698 1.00 53.72 222 ARG A N 1
ATOM 1672 C CA . ARG A 1 222 ? -30.082 7.630 -42.048 1.00 53.72 222 ARG A CA 1
ATOM 1673 C C . ARG A 1 222 ? -29.471 6.246 -42.134 1.00 53.72 222 ARG A C 1
ATOM 1675 O O . ARG A 1 222 ? -28.601 5.870 -41.353 1.00 53.72 222 ARG A O 1
ATOM 1682 N N . GLU A 1 223 ? -30.034 5.534 -43.089 1.00 46.56 223 GLU A N 1
ATOM 1683 C CA . GLU A 1 223 ? -29.862 4.143 -43.437 1.00 46.56 223 GLU A CA 1
ATOM 1684 C C . GLU A 1 223 ? -28.457 3.808 -43.950 1.00 46.56 223 GLU A C 1
ATOM 1686 O O . GLU A 1 223 ? -27.703 4.651 -44.443 1.00 46.56 223 GLU A O 1
ATOM 1691 N N . ASP A 1 224 ? -28.178 2.512 -43.847 1.00 48.59 224 ASP A N 1
ATOM 1692 C CA . ASP A 1 224 ? -27.476 1.668 -44.807 1.00 48.59 224 ASP A CA 1
ATOM 1693 C C . ASP A 1 224 ? -26.331 2.254 -45.638 1.00 48.59 224 ASP A C 1
ATOM 1695 O O . ASP A 1 224 ? -26.506 2.929 -46.655 1.00 48.59 224 ASP A O 1
ATOM 1699 N N . LYS A 1 225 ? -25.132 1.725 -45.368 1.00 55.16 225 LYS A N 1
ATOM 1700 C CA . LYS A 1 225 ? -24.256 1.306 -46.467 1.00 55.16 225 LYS A CA 1
ATOM 1701 C C . LYS A 1 225 ? -23.431 0.075 -46.111 1.00 55.16 225 LYS A C 1
ATOM 1703 O O . LYS A 1 225 ? -22.311 0.150 -45.610 1.00 55.16 225 LYS A O 1
ATOM 1708 N N . LYS A 1 226 ? -23.991 -1.077 -46.499 1.00 51.22 226 LYS A N 1
ATOM 1709 C CA . LYS A 1 226 ? -23.267 -2.276 -46.939 1.00 51.22 226 LYS A CA 1
ATOM 1710 C C . LYS A 1 226 ? -21.982 -1.885 -47.678 1.00 51.22 226 LYS A C 1
ATOM 1712 O O . LYS A 1 226 ? -22.038 -1.358 -48.789 1.00 51.22 226 LYS A O 1
ATOM 1717 N N . ARG A 1 227 ? -20.825 -2.266 -47.140 1.00 54.84 227 ARG A N 1
ATOM 1718 C CA . ARG A 1 227 ? -19.639 -2.526 -47.959 1.00 54.84 227 ARG A CA 1
ATOM 1719 C C . ARG A 1 227 ? -19.184 -3.962 -47.774 1.00 54.84 227 ARG A C 1
ATOM 1721 O O . ARG A 1 227 ? -18.500 -4.328 -46.827 1.00 54.84 227 ARG A O 1
ATOM 1728 N N . ARG A 1 228 ? -19.631 -4.752 -48.750 1.00 50.62 228 ARG A N 1
ATOM 1729 C CA . ARG A 1 228 ? -19.075 -6.028 -49.184 1.00 50.62 228 ARG A CA 1
ATOM 1730 C C . ARG A 1 228 ? -17.548 -5.964 -49.264 1.00 50.62 228 ARG A C 1
ATOM 1732 O O . ARG A 1 228 ? -17.006 -5.068 -49.903 1.00 50.62 228 ARG A O 1
ATOM 1739 N N . GLY A 1 229 ? -16.926 -7.016 -48.743 1.00 43.62 229 GLY A N 1
ATOM 1740 C CA . GLY A 1 229 ? -15.971 -7.815 -49.501 1.00 43.62 229 GLY A CA 1
ATOM 1741 C C . GLY A 1 229 ? -14.543 -7.293 -49.578 1.00 43.62 229 GLY A C 1
ATOM 1742 O O . GLY A 1 229 ? -14.235 -6.423 -50.384 1.00 43.62 229 GLY A O 1
ATOM 1743 N N . ARG A 1 230 ? -13.637 -8.002 -48.900 1.00 49.31 230 ARG A N 1
ATOM 1744 C CA . ARG A 1 230 ? -12.471 -8.548 -49.600 1.00 49.31 230 ARG A CA 1
ATOM 1745 C C . ARG A 1 230 ? -11.939 -9.784 -48.884 1.00 49.31 230 ARG A C 1
ATOM 1747 O O . ARG A 1 230 ? -11.175 -9.694 -47.931 1.00 49.31 230 ARG A O 1
ATOM 1754 N N . GLN A 1 231 ? -12.369 -10.941 -49.382 1.00 45.50 231 GLN A N 1
ATOM 1755 C CA . GLN A 1 231 ? -11.584 -12.164 -49.301 1.00 45.50 231 GLN A CA 1
ATOM 1756 C C . GLN A 1 231 ? -10.225 -11.904 -49.961 1.00 45.50 231 GLN A C 1
ATOM 1758 O O . GLN A 1 231 ? -10.144 -11.322 -51.043 1.00 45.50 231 GLN A O 1
ATOM 1763 N N . GLY A 1 232 ? -9.168 -12.320 -49.280 1.00 45.97 232 GLY A N 1
ATOM 1764 C CA . GLY A 1 232 ? -7.791 -12.229 -49.738 1.00 45.97 232 GLY A CA 1
ATOM 1765 C C . GLY A 1 232 ? -6.993 -13.370 -49.135 1.00 45.97 232 GLY A C 1
ATOM 1766 O O . GLY A 1 232 ? -6.076 -13.146 -48.359 1.00 45.97 232 GLY A O 1
ATOM 1767 N N . SER A 1 233 ? -7.397 -14.595 -49.462 1.00 50.69 233 SER A N 1
ATOM 1768 C CA . SER A 1 233 ? -6.590 -15.801 -49.323 1.00 50.69 233 SER A CA 1
ATOM 1769 C C . SER A 1 233 ? -5.387 -15.709 -50.257 1.00 50.69 233 SER A C 1
ATOM 1771 O O . SER A 1 233 ? -5.583 -15.607 -51.468 1.00 50.69 233 SER A O 1
ATOM 1773 N N . ARG A 1 234 ? -4.168 -15.787 -49.720 1.00 47.62 234 ARG A N 1
ATOM 1774 C CA . ARG A 1 234 ? -2.977 -16.233 -50.455 1.00 47.62 234 ARG A CA 1
ATOM 1775 C C . ARG A 1 234 ? -1.996 -16.886 -49.487 1.00 47.62 234 ARG A C 1
ATOM 1777 O O . ARG A 1 234 ? -1.345 -16.217 -48.693 1.00 47.62 234 ARG A O 1
ATOM 1784 N N . SER A 1 235 ? -1.953 -18.206 -49.586 1.00 49.16 235 SER A N 1
ATOM 1785 C CA . SER A 1 235 ? -0.884 -19.086 -49.134 1.00 49.16 235 SER A CA 1
ATOM 1786 C C . SER A 1 235 ? 0.399 -18.830 -49.936 1.00 49.16 235 SER A C 1
ATOM 1788 O O . SER A 1 235 ? 0.315 -18.610 -51.143 1.00 49.16 235 SER A O 1
ATOM 1790 N N . ALA A 1 236 ? 1.546 -18.885 -49.260 1.00 46.88 236 ALA A N 1
ATOM 1791 C CA . ALA A 1 236 ? 2.884 -19.277 -49.738 1.00 46.88 236 ALA A CA 1
ATOM 1792 C C . ALA A 1 236 ? 3.814 -19.086 -48.522 1.00 46.88 236 ALA A C 1
ATOM 1794 O O . ALA A 1 236 ? 3.878 -17.992 -47.969 1.00 46.88 236 ALA A O 1
ATOM 1795 N N . ASP A 1 237 ? 4.311 -20.134 -47.872 1.00 41.28 237 ASP A N 1
ATOM 1796 C CA . ASP A 1 237 ? 5.375 -21.029 -48.343 1.00 41.28 237 ASP A CA 1
ATOM 1797 C C . ASP A 1 237 ? 6.691 -20.287 -48.636 1.00 41.28 237 ASP A C 1
ATOM 1799 O O . ASP A 1 237 ? 6.742 -19.384 -49.470 1.00 41.28 237 ASP A O 1
ATOM 1803 N N . GLY A 1 238 ? 7.750 -20.703 -47.936 1.00 37.28 238 GLY A N 1
ATOM 1804 C CA . GLY A 1 238 ? 9.131 -20.492 -48.359 1.00 37.28 238 GLY A CA 1
ATOM 1805 C C . GLY A 1 238 ? 9.903 -19.343 -47.700 1.00 37.28 238 GLY A C 1
ATOM 1806 O O . GLY A 1 238 ? 9.654 -18.167 -47.946 1.00 37.28 238 GLY A O 1
ATOM 1807 N N . GLY A 1 239 ? 10.973 -19.705 -46.984 1.00 36.50 239 GLY A N 1
ATOM 1808 C CA . GLY A 1 239 ? 12.223 -18.943 -47.079 1.00 36.50 239 GLY A CA 1
ATOM 1809 C C . GLY A 1 239 ? 12.766 -18.323 -45.796 1.00 36.50 239 GLY A C 1
ATOM 1810 O O . GLY A 1 239 ? 12.702 -17.112 -45.600 1.00 36.50 239 GLY A O 1
ATOM 1811 N N . SER A 1 240 ? 13.454 -19.144 -45.000 1.00 47.25 240 SER A N 1
ATOM 1812 C CA . SER A 1 240 ? 14.655 -18.692 -44.286 1.00 47.25 240 SER A CA 1
ATOM 1813 C C . SER A 1 240 ? 15.667 -18.151 -45.309 1.00 47.25 240 SER A C 1
ATOM 1815 O O . SER A 1 240 ? 15.857 -18.767 -46.361 1.00 47.25 240 SER A O 1
ATOM 1817 N N . PRO A 1 241 ? 16.327 -17.015 -45.030 1.00 54.47 241 PRO A N 1
ATOM 1818 C CA . PRO A 1 241 ? 17.770 -17.136 -44.902 1.00 54.47 241 PRO A CA 1
ATOM 1819 C C . PRO A 1 241 ? 18.353 -16.298 -43.763 1.00 54.47 241 PRO A C 1
ATOM 1821 O O . PRO A 1 241 ? 18.159 -15.086 -43.645 1.00 54.47 241 PRO A O 1
ATOM 1824 N N . ASP A 1 242 ? 19.177 -16.999 -42.995 1.00 53.16 242 ASP A N 1
ATOM 1825 C CA . ASP A 1 242 ? 20.468 -16.566 -42.480 1.00 53.16 242 ASP A CA 1
ATOM 1826 C C . ASP A 1 242 ? 21.013 -15.292 -43.158 1.00 53.16 242 ASP A C 1
ATOM 1828 O O . ASP A 1 242 ? 21.462 -15.288 -44.308 1.00 53.16 242 ASP A O 1
ATOM 1832 N N . ARG A 1 243 ? 20.986 -14.178 -42.422 1.00 54.03 243 ARG A N 1
ATOM 1833 C CA . ARG A 1 243 ? 21.846 -13.027 -42.699 1.00 54.03 243 ARG A CA 1
ATOM 1834 C C . ARG A 1 243 ? 22.506 -12.563 -41.415 1.00 54.03 243 ARG A C 1
ATOM 1836 O O . ARG A 1 243 ? 22.112 -11.575 -40.797 1.00 54.03 243 ARG A O 1
ATOM 1843 N N . LYS A 1 244 ? 23.617 -13.235 -41.102 1.00 53.06 244 LYS A N 1
ATOM 1844 C CA . LYS A 1 244 ? 24.828 -12.604 -40.561 1.00 53.06 244 LYS A CA 1
ATOM 1845 C C . LYS A 1 244 ? 24.995 -11.187 -41.129 1.00 53.06 244 LYS A C 1
ATOM 1847 O O . LYS A 1 244 ? 25.432 -10.998 -42.262 1.00 53.06 244 LYS A O 1
ATOM 1852 N N . ARG A 1 245 ? 24.742 -10.169 -40.308 1.00 53.44 245 ARG A N 1
ATOM 1853 C CA . ARG A 1 245 ? 25.390 -8.859 -40.450 1.00 53.44 245 ARG A CA 1
ATOM 1854 C C . ARG A 1 245 ? 26.065 -8.482 -39.144 1.00 53.44 245 ARG A C 1
ATOM 1856 O O . ARG A 1 245 ? 25.575 -7.700 -38.340 1.00 53.44 245 ARG A O 1
ATOM 1863 N N . LYS A 1 246 ? 27.264 -9.049 -39.014 1.00 55.69 246 LYS A N 1
ATOM 1864 C CA . LYS A 1 246 ? 28.420 -8.466 -38.342 1.00 55.69 246 LYS A CA 1
ATOM 1865 C C . LYS A 1 246 ? 28.535 -6.995 -38.763 1.00 55.69 246 LYS A C 1
ATOM 1867 O O . LYS A 1 246 ? 28.907 -6.701 -39.895 1.00 55.69 246 LYS A O 1
ATOM 1872 N N . ARG A 1 247 ? 28.197 -6.068 -37.869 1.00 54.47 247 ARG A N 1
ATOM 1873 C CA . ARG A 1 247 ? 28.640 -4.676 -37.973 1.00 54.47 247 ARG A CA 1
ATOM 1874 C C . ARG A 1 247 ? 29.326 -4.299 -36.674 1.00 54.47 247 ARG A C 1
ATOM 1876 O O . ARG A 1 247 ? 28.736 -3.713 -35.775 1.00 54.47 247 ARG A O 1
ATOM 1883 N N . GLU A 1 248 ? 30.603 -4.651 -36.619 1.00 48.34 248 GLU A N 1
ATOM 1884 C CA . GLU A 1 248 ? 31.566 -3.971 -35.770 1.00 48.34 248 GLU A CA 1
ATOM 1885 C C . GLU A 1 248 ? 31.493 -2.472 -36.081 1.00 48.34 248 GLU A C 1
ATOM 1887 O O . GLU A 1 248 ? 31.775 -2.036 -37.200 1.00 48.34 248 GLU A O 1
ATOM 1892 N N . LYS A 1 249 ? 31.104 -1.662 -35.095 1.00 55.31 249 LYS A N 1
ATOM 1893 C CA . LYS A 1 249 ? 31.422 -0.236 -35.099 1.00 55.31 249 LYS A CA 1
ATOM 1894 C C . LYS A 1 249 ? 32.157 0.114 -33.815 1.00 55.31 249 LYS A C 1
ATOM 1896 O O . LYS A 1 249 ? 31.598 0.592 -32.838 1.00 55.31 249 LYS A O 1
ATOM 1901 N N . LYS A 1 250 ? 33.445 -0.210 -33.880 1.00 53.12 250 LYS A N 1
ATOM 1902 C CA . LYS A 1 250 ? 34.596 0.569 -33.421 1.00 53.12 250 LYS A CA 1
ATOM 1903 C C . LYS A 1 250 ? 34.236 1.893 -32.720 1.00 53.12 250 LYS A C 1
ATOM 1905 O O . LYS A 1 250 ? 33.784 2.842 -33.353 1.00 53.12 250 LYS A O 1
ATOM 1910 N N . VAL A 1 251 ? 34.498 1.904 -31.414 1.00 47.69 251 VAL A N 1
ATOM 1911 C CA . VAL A 1 251 ? 35.244 2.922 -30.656 1.00 47.69 251 VAL A CA 1
ATOM 1912 C C . VAL A 1 251 ? 35.069 4.379 -31.105 1.00 47.69 251 VAL A C 1
ATOM 1914 O O . VAL A 1 251 ? 35.683 4.823 -32.070 1.00 47.69 251 VAL A O 1
ATOM 1917 N N . ALA A 1 252 ? 34.399 5.169 -30.268 1.00 49.16 252 ALA A N 1
ATOM 1918 C CA . ALA A 1 252 ? 34.806 6.548 -30.024 1.00 49.16 252 ALA A CA 1
ATOM 1919 C C . ALA A 1 252 ? 34.707 6.834 -28.524 1.00 49.16 252 ALA A C 1
ATOM 1921 O O . ALA A 1 252 ? 33.661 7.181 -27.981 1.00 49.16 252 ALA A O 1
ATOM 1922 N N . ARG A 1 253 ? 35.852 6.652 -27.866 1.00 51.66 253 ARG A N 1
ATOM 1923 C CA . ARG A 1 253 ? 36.189 7.261 -26.584 1.00 51.66 253 ARG A CA 1
ATOM 1924 C C . ARG A 1 253 ? 35.840 8.751 -26.642 1.00 51.66 253 ARG A C 1
ATOM 1926 O O . ARG A 1 253 ? 36.388 9.473 -27.470 1.00 51.66 253 ARG A O 1
ATOM 1933 N N . ARG A 1 254 ? 35.005 9.234 -25.725 1.00 51.94 254 ARG A N 1
ATOM 1934 C CA . ARG A 1 254 ? 35.073 10.636 -25.307 1.00 51.94 254 ARG A CA 1
ATOM 1935 C C . ARG A 1 254 ? 34.868 10.730 -23.807 1.00 51.94 254 ARG A C 1
ATOM 1937 O O . ARG A 1 254 ? 33.821 11.129 -23.311 1.00 51.94 254 ARG A O 1
ATOM 1944 N N . SER A 1 255 ? 35.929 10.366 -23.101 1.00 48.28 255 SER A N 1
ATOM 1945 C CA . SER A 1 255 ? 36.255 10.895 -21.787 1.00 48.28 255 SER A CA 1
ATOM 1946 C C . SER A 1 255 ? 36.161 12.420 -21.867 1.00 48.28 255 SER A C 1
ATOM 1948 O O . SER A 1 255 ? 36.954 13.068 -22.549 1.00 48.28 255 SER A O 1
ATOM 1950 N N . LYS A 1 256 ? 35.162 13.004 -21.207 1.00 54.41 256 LYS A N 1
ATOM 1951 C CA . LYS A 1 256 ? 35.168 14.428 -20.881 1.00 54.41 256 LYS A CA 1
ATOM 1952 C C . LYS A 1 256 ? 35.160 14.540 -19.368 1.00 54.41 256 LYS A C 1
ATOM 1954 O O . LYS A 1 256 ? 34.138 14.753 -18.730 1.00 54.41 256 LYS A O 1
ATOM 1959 N N . SER A 1 257 ? 36.356 14.352 -18.825 1.00 44.19 257 SER A N 1
ATOM 1960 C CA . SER A 1 257 ? 36.780 14.917 -17.557 1.00 44.19 257 SER A CA 1
ATOM 1961 C C . SER A 1 257 ? 36.391 16.393 -17.527 1.00 44.19 257 SER A C 1
ATOM 1963 O O . SER A 1 257 ? 36.911 17.195 -18.309 1.00 44.19 257 SER A O 1
ATOM 1965 N N . ARG A 1 258 ? 35.483 16.767 -16.628 1.00 49.69 258 ARG A N 1
ATOM 1966 C CA . ARG A 1 258 ? 35.406 18.148 -16.167 1.00 49.69 258 ARG A CA 1
ATOM 1967 C C . ARG A 1 258 ? 35.839 18.157 -14.715 1.00 49.69 258 ARG A C 1
ATOM 1969 O O . ARG A 1 258 ? 35.092 17.808 -13.810 1.00 49.69 258 ARG A O 1
ATOM 1976 N N . ALA A 1 259 ? 37.115 18.482 -14.575 1.00 44.03 259 ALA A N 1
ATOM 1977 C CA . ALA A 1 259 ? 37.760 18.841 -13.341 1.00 44.03 259 ALA A CA 1
ATOM 1978 C C . ALA A 1 259 ? 37.030 20.005 -12.656 1.00 44.03 259 ALA A C 1
ATOM 1980 O O . ALA A 1 259 ? 36.534 20.914 -13.322 1.00 44.03 259 ALA A O 1
ATOM 1981 N N . GLY A 1 260 ? 37.060 19.969 -11.326 1.00 42.69 260 GLY A N 1
ATOM 1982 C CA . GLY A 1 260 ? 37.457 21.109 -10.510 1.00 42.69 260 GLY A CA 1
ATOM 1983 C C . GLY A 1 260 ? 36.482 22.277 -10.419 1.00 42.69 260 GLY A C 1
ATOM 1984 O O . GLY A 1 260 ? 36.452 23.148 -11.283 1.00 42.69 260 GLY A O 1
ATOM 1985 N N . ARG A 1 261 ? 35.830 22.387 -9.259 1.00 47.97 261 ARG A N 1
ATOM 1986 C CA . ARG A 1 261 ? 35.843 23.642 -8.494 1.00 47.97 261 ARG A CA 1
ATOM 1987 C C . ARG A 1 261 ? 35.511 23.375 -7.029 1.00 47.97 261 ARG A C 1
ATOM 1989 O O . ARG A 1 261 ? 34.371 23.451 -6.590 1.00 47.97 261 ARG A O 1
ATOM 1996 N N . SER A 1 262 ? 36.568 23.060 -6.290 1.00 50.16 262 SER A N 1
ATOM 1997 C CA . SER A 1 262 ? 36.710 23.391 -4.879 1.00 50.16 262 SER A CA 1
ATOM 1998 C C . SER A 1 262 ? 36.644 24.912 -4.716 1.00 50.16 262 SER A C 1
ATOM 2000 O O . SER A 1 262 ? 37.454 25.633 -5.299 1.00 50.16 262 SER A O 1
ATOM 2002 N N . ALA A 1 263 ? 35.697 25.396 -3.922 1.00 50.28 263 ALA A N 1
ATOM 2003 C CA . ALA A 1 263 ? 35.731 26.741 -3.365 1.00 50.28 263 ALA A CA 1
ATOM 2004 C C . ALA A 1 263 ? 35.395 26.643 -1.876 1.00 50.28 263 ALA A C 1
ATOM 2006 O O . ALA A 1 263 ? 34.248 26.735 -1.452 1.00 50.28 263 ALA A O 1
ATOM 2007 N N . SER A 1 264 ? 36.448 26.398 -1.104 1.00 49.09 264 SER A N 1
ATOM 2008 C CA . SER A 1 264 ? 36.587 26.834 0.277 1.00 49.09 264 SER A CA 1
ATOM 2009 C C . SER A 1 264 ? 36.560 28.364 0.330 1.00 49.09 264 SER A C 1
ATOM 2011 O O . SER A 1 264 ? 37.347 28.987 -0.378 1.00 49.09 264 SER A O 1
ATOM 2013 N N . ALA A 1 265 ? 35.702 28.957 1.159 1.00 47.12 265 ALA A N 1
ATOM 2014 C CA . ALA A 1 265 ? 35.951 30.211 1.886 1.00 47.12 265 ALA A CA 1
ATOM 2015 C C . ALA A 1 265 ? 34.642 30.684 2.526 1.00 47.12 265 ALA A C 1
ATOM 2017 O O . ALA A 1 265 ? 33.715 31.106 1.840 1.00 47.12 265 ALA A O 1
ATOM 2018 N N . GLY A 1 266 ? 34.570 30.635 3.852 1.00 45.28 266 GLY A N 1
ATOM 2019 C CA . GLY A 1 266 ? 33.422 31.163 4.583 1.00 45.28 266 GLY A CA 1
ATOM 2020 C C . GLY A 1 266 ? 33.571 31.145 6.095 1.00 45.28 266 GLY A C 1
ATOM 2021 O O . GLY A 1 266 ? 32.572 31.115 6.801 1.00 45.28 266 GLY A O 1
ATOM 2022 N N . GLU A 1 267 ? 34.804 31.152 6.596 1.00 48.72 267 GLU A N 1
ATOM 2023 C CA . GLU A 1 267 ? 35.099 31.389 8.001 1.00 48.72 267 GLU A CA 1
ATOM 2024 C C . GLU A 1 267 ? 34.776 32.850 8.347 1.00 48.72 267 GLU A C 1
ATOM 2026 O O . GLU A 1 267 ? 35.492 33.771 7.956 1.00 48.72 267 GLU A O 1
ATOM 2031 N N . LYS A 1 268 ? 33.699 33.075 9.105 1.00 57.12 268 LYS A N 1
ATOM 2032 C CA . LYS A 1 268 ? 33.517 34.304 9.889 1.00 57.12 268 LYS A CA 1
ATOM 2033 C C . LYS A 1 268 ? 33.321 33.963 11.358 1.00 57.12 268 LYS A C 1
ATOM 2035 O O . LYS A 1 268 ? 32.225 33.839 11.889 1.00 57.12 268 LYS A O 1
ATOM 2040 N N . ARG A 1 269 ? 34.486 33.837 11.985 1.00 49.81 269 ARG A N 1
ATOM 2041 C CA . ARG A 1 269 ? 34.805 34.153 13.375 1.00 49.81 269 AR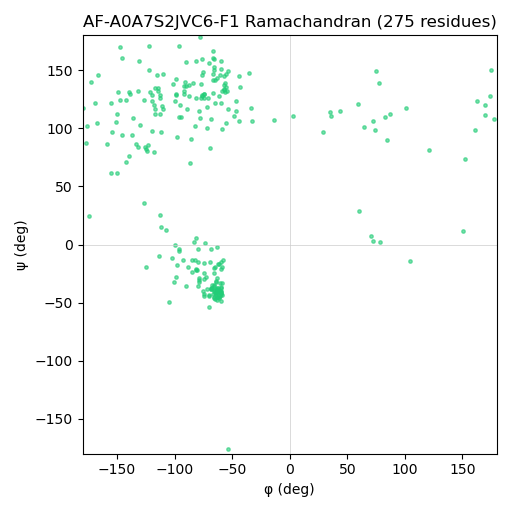G A CA 1
ATOM 2042 C C . ARG A 1 269 ? 34.058 35.383 13.922 1.00 49.81 269 ARG A C 1
ATOM 2044 O O . ARG A 1 269 ? 34.029 36.419 13.264 1.00 49.81 269 ARG A O 1
ATOM 2051 N N . ARG A 1 270 ? 33.776 35.289 15.235 1.00 49.56 270 ARG A N 1
ATOM 2052 C CA . ARG A 1 270 ? 33.784 36.360 16.264 1.00 49.56 270 ARG A CA 1
ATOM 2053 C C . ARG A 1 270 ? 32.552 37.292 16.248 1.00 49.56 270 ARG A C 1
ATOM 2055 O O . ARG A 1 270 ? 32.116 37.723 15.202 1.00 49.56 270 ARG A O 1
ATOM 2062 N N . ARG A 1 271 ? 31.964 37.698 17.379 1.00 54.09 271 ARG A N 1
ATOM 2063 C CA . ARG A 1 271 ? 32.523 37.930 18.720 1.00 54.09 271 ARG A CA 1
ATOM 2064 C C . ARG A 1 271 ? 31.380 38.068 19.740 1.00 54.09 271 ARG A C 1
ATOM 2066 O O . ARG A 1 271 ? 30.348 38.652 19.438 1.00 54.09 271 ARG A O 1
ATOM 2073 N N . ARG A 1 272 ? 31.647 37.591 20.958 1.00 52.56 272 ARG A N 1
ATOM 2074 C CA . ARG A 1 272 ? 30.988 37.957 22.219 1.00 52.56 272 ARG A CA 1
ATOM 2075 C C . ARG A 1 272 ? 30.782 39.475 22.337 1.00 52.56 272 ARG A C 1
ATOM 2077 O O . ARG A 1 272 ? 31.721 40.218 22.046 1.00 52.56 272 ARG A O 1
ATOM 2084 N N . ARG A 1 273 ? 29.675 39.902 22.948 1.00 58.09 273 ARG A N 1
ATOM 2085 C CA . ARG A 1 273 ? 29.727 40.977 23.946 1.00 58.09 273 ARG A CA 1
ATOM 2086 C C . ARG A 1 273 ? 28.614 40.807 24.979 1.00 58.09 273 ARG A C 1
ATOM 2088 O O . ARG A 1 273 ? 27.434 40.892 24.672 1.00 58.09 273 ARG A O 1
ATOM 2095 N N . SER A 1 274 ? 29.073 40.504 26.182 1.00 56.47 274 SER A N 1
ATOM 2096 C CA . SER A 1 274 ? 28.438 40.719 27.474 1.00 56.47 274 SER A CA 1
ATOM 2097 C C . SER A 1 274 ? 28.011 42.176 27.660 1.00 56.47 274 SER A C 1
ATOM 2099 O O . SER A 1 274 ? 28.714 43.083 27.209 1.00 56.47 274 SER A O 1
ATOM 2101 N N . GLY A 1 275 ? 26.936 42.386 28.410 1.00 52.25 275 GLY A N 1
ATOM 2102 C CA . GLY A 1 275 ? 26.561 43.693 28.935 1.00 52.25 275 GLY A CA 1
ATOM 2103 C C . GLY A 1 275 ? 25.323 43.586 29.809 1.00 52.25 275 GLY A C 1
ATOM 2104 O O . GLY A 1 275 ? 24.217 43.725 29.305 1.00 52.25 275 GLY A O 1
ATOM 2105 N N . SER A 1 276 ? 25.537 43.302 31.093 1.00 55.34 276 SER A N 1
ATOM 2106 C CA . SER A 1 276 ? 24.598 43.626 32.166 1.00 55.34 276 SER A CA 1
ATOM 2107 C C . SER A 1 276 ? 24.491 45.142 32.325 1.00 55.34 276 SER A C 1
ATOM 2109 O O . SER A 1 276 ? 25.517 45.823 32.265 1.00 55.34 276 SER A O 1
ATOM 2111 N N . ALA A 1 277 ? 23.282 45.624 32.593 1.00 56.94 277 ALA A N 1
ATOM 2112 C CA . ALA A 1 277 ? 22.945 46.606 33.623 1.00 56.94 277 ALA A CA 1
ATOM 2113 C C . ALA A 1 277 ? 21.428 46.535 33.829 1.00 56.94 277 ALA A C 1
ATOM 2115 O O . ALA A 1 277 ? 20.716 46.558 32.799 1.00 56.94 277 ALA A O 1
#